Protein AF-A0A1Y1IW28-F1 (afdb_monomer_lite)

Secondary structure (DSSP, 8-state):
---------------PPPP-PPP-----PPPHHHHHHHHHHHHTTT---TT-SSPPPHHHHHHHHHHHHHHHHHHHHHHHHHHHHHHHHH-GGGHHHHHHHHHHHHTT-HHHHHHHHHHHHHHHHHHHHHT-HHHHHHHHHHHHHHHHTTSS-HHHHHHHHHHHHHHHHHHHHH-GGGHHHHHHHHHHHHTTGGGTHHHHHHH-HHHHHHHHHHHHHHHHHS-----GGGS---B-TTSPBPP-PPPHHHHHHHHHHHHHHHSS-----

Radius of gyration: 28.59 Å; chains: 1; bounding box: 96×70×50 Å

Organism: Klebsormidium nitens (NCBI:txid105231)

pLDDT: mean 85.19, std 19.27, range [29.8, 98.69]

Sequence (269 aa):
MAQRSYGPGYQGGRQGRPADTPGAGPGLAARPDRVAVLRQHIVRLADKAPGSQHLPEAEEQLELLSQALKRDLVAYEDQILQITLECTWELPHKLPYYAALLGLLNVADYNFVQRAVEAVHAALQAGLARGDPLTIRLGLRILATLAGTLVASPAGVLRLFQALVTDAVAALDAAPAWQARGDWYVYAVLGALPWGGKELQRGAPAALAELLDLAATYCQHRDHLALPALHAQHTLPDGTPAPDAPDYVEALQAAVAALAQDATWTVKS

InterPro domains:
  IPR003890 MIF4G-like, type 3 [PF02854] (61-228)
  IPR003890 MIF4G-like, type 3 [SM00543] (35-262)
  IPR016024 Armadillo-type fold [SSF48371] (39-262)
  IPR027159 Nuclear cap-binding protein subunit 1 [PTHR12412] (39-269)

Foldseek 3Di:
DDDDDDDDDDDDDDPDDDPPDPDPDPQLDDDPVVLVVLLVLLLCQQPDDPDDPDDDHSVRSLVVNLVVVLVCCVRCLPSNLVSLLCCLQVPVVCLLSSLLSLLSNCVSPVVSSVVSLVVLVVQCVVCVVVVPLSSVLSSLLNQLLNLQSVSHQLLVSLVVLQVLLVVLQVCCVVPVVCNVVSLSSLLSNLVSCLNRVLSSCVRPVPSVVSSLVSLVSSVVRHDQPPDVVPDPFDADPVRHTDPDDGDPSVVSSVVSVVLVVVSVSDDDD

Structure (mmCIF, N/CA/C/O backbone):
data_AF-A0A1Y1IW28-F1
#
_entry.id   AF-A0A1Y1IW28-F1
#
loop_
_atom_site.group_PDB
_atom_site.id
_atom_site.type_symbol
_atom_site.label_atom_id
_atom_site.label_alt_id
_atom_site.label_comp_id
_atom_site.label_asym_id
_atom_site.label_entity_id
_atom_site.label_seq_id
_atom_site.pdbx_PDB_ins_code
_atom_site.Cartn_x
_atom_site.Cartn_y
_atom_site.Cartn_z
_atom_site.occupancy
_atom_site.B_iso_or_equiv
_atom_site.auth_seq_id
_atom_site.auth_comp_id
_atom_site.auth_asym_id
_atom_site.auth_atom_id
_atom_site.pdbx_PDB_model_num
ATOM 1 N N . MET A 1 1 ? -74.435 -30.600 -22.503 1.00 37.28 1 MET A N 1
ATOM 2 C CA . MET A 1 1 ? -75.074 -31.728 -21.784 1.00 37.28 1 MET A CA 1
ATOM 3 C C . MET A 1 1 ? -74.237 -31.980 -20.536 1.00 37.28 1 MET A C 1
ATOM 5 O O . MET A 1 1 ? -73.078 -32.313 -20.694 1.00 37.28 1 MET A O 1
ATOM 9 N N . ALA A 1 2 ? -74.612 -31.439 -19.373 1.00 38.09 2 ALA A N 1
ATOM 10 C CA . ALA A 1 2 ? -75.443 -32.031 -18.298 1.00 38.09 2 ALA A CA 1
ATOM 11 C C . ALA A 1 2 ? -74.523 -32.166 -17.055 1.00 38.09 2 ALA A C 1
ATOM 13 O O . ALA A 1 2 ? -73.554 -32.904 -17.106 1.00 38.09 2 ALA A O 1
ATOM 14 N N . GLN A 1 3 ? -74.495 -31.199 -16.130 1.00 29.80 3 GLN A N 1
ATOM 15 C CA . GLN A 1 3 ? -75.328 -31.023 -14.922 1.00 29.80 3 GLN A CA 1
ATOM 16 C C . GLN A 1 3 ? -75.245 -32.134 -13.848 1.00 29.80 3 GLN A C 1
ATOM 18 O O . GLN A 1 3 ? -75.800 -33.204 -14.052 1.00 29.80 3 GLN A O 1
ATOM 23 N N . ARG A 1 4 ? -74.752 -31.703 -12.661 1.00 34.31 4 ARG A N 1
ATOM 24 C CA . ARG A 1 4 ? -75.173 -32.025 -11.262 1.00 34.31 4 ARG A CA 1
ATOM 25 C C . ARG A 1 4 ? -74.801 -33.442 -10.751 1.00 34.31 4 ARG A C 1
ATOM 27 O O . ARG A 1 4 ? -74.753 -34.367 -11.534 1.00 34.31 4 ARG A O 1
ATOM 34 N N . SER A 1 5 ? -74.501 -33.718 -9.472 1.00 34.62 5 SER A N 1
ATOM 35 C CA . SER A 1 5 ? -74.988 -33.170 -8.190 1.00 34.62 5 SER A CA 1
ATOM 36 C C . SER A 1 5 ? -74.224 -33.765 -6.969 1.00 34.62 5 SER A C 1
ATOM 38 O O . SER A 1 5 ? -73.825 -34.919 -7.051 1.00 34.62 5 SER A O 1
ATOM 40 N N . TYR A 1 6 ? -74.091 -32.983 -5.875 1.00 32.28 6 TYR A N 1
ATOM 41 C CA . TYR A 1 6 ? -74.091 -33.261 -4.401 1.00 32.28 6 TYR A CA 1
ATOM 42 C C . TYR A 1 6 ? -74.002 -34.718 -3.863 1.00 32.28 6 TYR A C 1
ATOM 44 O O . TYR A 1 6 ? -74.651 -35.599 -4.405 1.00 32.28 6 TYR A O 1
ATOM 52 N N . GLY A 1 7 ? -73.345 -35.065 -2.736 1.00 38.06 7 GLY A N 1
ATOM 53 C CA . GLY A 1 7 ? -73.166 -34.397 -1.425 1.00 38.06 7 GLY A CA 1
ATOM 54 C C . GLY A 1 7 ? -72.459 -35.331 -0.385 1.00 38.06 7 GLY A C 1
ATOM 55 O O . GLY A 1 7 ? -71.648 -36.144 -0.807 1.00 38.06 7 GLY A O 1
ATOM 56 N N . PRO A 1 8 ? -72.733 -35.261 0.942 1.00 50.12 8 PRO A N 1
ATOM 57 C CA . PRO A 1 8 ? -71.810 -34.777 1.993 1.00 50.12 8 PRO A CA 1
ATOM 58 C C . PRO A 1 8 ? -71.260 -35.844 2.979 1.00 50.12 8 PRO A C 1
ATOM 60 O O . PRO A 1 8 ? -71.791 -36.944 3.073 1.00 50.12 8 PRO A O 1
ATOM 63 N N . GLY A 1 9 ? -70.262 -35.483 3.805 1.00 33.25 9 GLY A N 1
ATOM 64 C CA . GLY A 1 9 ? -69.831 -36.303 4.951 1.00 33.25 9 GLY A CA 1
ATOM 65 C C . GLY A 1 9 ? -68.793 -35.631 5.862 1.00 33.25 9 GLY A C 1
ATOM 66 O O . GLY A 1 9 ? -67.700 -35.293 5.433 1.00 33.25 9 GLY A O 1
ATOM 67 N N . TYR A 1 10 ? -69.184 -35.417 7.115 1.00 30.50 10 TYR A N 1
ATOM 68 C CA . TYR A 1 10 ? -68.510 -34.703 8.205 1.00 30.50 10 TYR A CA 1
ATOM 69 C C . TYR A 1 10 ? -67.323 -35.448 8.866 1.00 30.50 10 TYR A C 1
ATOM 71 O O . TYR A 1 10 ? -67.237 -36.667 8.793 1.00 30.50 10 TYR A O 1
ATOM 79 N N . GLN A 1 11 ? -66.580 -34.670 9.679 1.00 36.31 11 GLN A N 1
ATOM 80 C CA . GLN A 1 11 ? -66.021 -34.961 11.024 1.00 36.31 11 GLN A CA 1
ATOM 81 C C . GLN A 1 11 ? -64.509 -35.210 11.204 1.00 36.31 11 GLN A C 1
ATOM 83 O O . GLN A 1 11 ? -63.933 -36.146 10.670 1.00 36.31 11 GLN A O 1
ATOM 88 N N . GLY A 1 12 ? -63.935 -34.449 12.152 1.00 32.06 12 GLY A N 1
ATOM 89 C CA . GLY A 1 12 ? -62.929 -34.965 13.088 1.00 32.06 12 GLY A CA 1
ATOM 90 C C . GLY A 1 12 ? -61.646 -34.146 13.179 1.00 32.06 12 GLY A C 1
ATOM 91 O O . GLY A 1 12 ? -60.767 -34.265 12.339 1.00 32.06 12 GLY A O 1
ATOM 92 N N . GLY A 1 13 ? -61.533 -33.317 14.219 1.00 35.62 13 GLY A N 1
ATOM 93 C CA . GLY A 1 13 ? -60.409 -32.411 14.440 1.00 35.62 13 GLY A CA 1
ATOM 94 C C . GLY A 1 13 ? -59.089 -33.061 14.866 1.00 35.62 13 GLY A C 1
ATOM 95 O O . GLY A 1 13 ? -59.053 -34.147 15.434 1.00 35.62 13 GLY A O 1
ATOM 96 N N . ARG A 1 14 ? -58.011 -32.295 14.689 1.00 34.88 14 ARG A N 1
ATOM 97 C CA . ARG A 1 14 ? -56.962 -32.055 15.693 1.00 34.88 14 ARG A CA 1
ATOM 98 C C . ARG A 1 14 ? -56.094 -30.896 15.199 1.00 34.88 14 ARG A C 1
ATOM 100 O O . ARG A 1 14 ? -55.244 -31.068 14.334 1.00 34.88 14 ARG A O 1
ATOM 107 N N . GLN A 1 15 ? -56.336 -29.704 15.743 1.00 40.47 15 GLN A N 1
ATOM 108 C CA . GLN A 1 15 ? -55.382 -28.600 15.665 1.00 40.47 15 GLN A CA 1
ATOM 109 C C . GLN A 1 15 ? -54.132 -29.011 16.449 1.00 40.47 15 GLN A C 1
ATOM 111 O O . GLN A 1 15 ? -54.125 -28.997 17.679 1.00 40.47 15 GLN A O 1
ATOM 116 N N . GLY A 1 16 ? -53.089 -29.427 15.734 1.00 36.97 16 GLY A N 1
ATOM 117 C CA . GLY A 1 16 ? -51.742 -29.478 16.281 1.00 36.97 16 GLY A CA 1
ATOM 118 C C . GLY A 1 16 ? -51.207 -28.054 16.387 1.00 36.97 16 GLY A C 1
ATOM 119 O O . GLY A 1 16 ? -51.096 -27.364 15.376 1.00 36.97 16 GLY A O 1
ATOM 120 N N . ARG A 1 17 ? -50.903 -27.608 17.611 1.00 40.75 17 ARG A N 1
ATOM 121 C CA . ARG A 1 17 ? -50.045 -26.440 17.857 1.00 40.75 17 ARG A CA 1
ATOM 122 C C . ARG A 1 17 ? -48.744 -26.613 17.062 1.00 40.75 17 ARG A C 1
ATOM 124 O O . ARG A 1 17 ? -48.154 -27.691 17.164 1.00 40.75 17 ARG A O 1
ATOM 131 N N . PRO A 1 18 ? -48.252 -25.593 16.342 1.00 40.94 18 PRO A N 1
ATOM 132 C CA . PRO A 1 18 ? -46.854 -25.581 15.945 1.00 40.94 18 PRO A CA 1
ATOM 133 C C . PRO A 1 18 ? -46.017 -25.638 17.223 1.00 40.94 18 PRO A C 1
ATOM 135 O O . PRO A 1 18 ? -46.281 -24.898 18.171 1.00 40.94 18 PRO A O 1
ATOM 138 N N . ALA A 1 19 ? -45.073 -26.573 17.269 1.00 43.16 19 ALA A N 1
ATOM 139 C CA . ALA A 1 19 ? -44.087 -26.631 18.329 1.00 43.16 19 ALA A CA 1
ATOM 140 C C . ALA A 1 19 ? -43.311 -25.309 18.336 1.00 43.16 19 ALA A C 1
ATOM 142 O O . ALA A 1 19 ? -42.782 -24.905 17.301 1.00 43.16 19 ALA A O 1
ATOM 143 N N . ASP A 1 20 ? -43.277 -24.652 19.495 1.00 38.31 20 ASP A N 1
ATOM 144 C CA . ASP A 1 20 ? -42.372 -23.544 19.774 1.00 38.31 20 ASP A CA 1
ATOM 145 C C . ASP A 1 20 ? -40.939 -24.027 19.537 1.00 38.31 20 ASP A C 1
ATOM 147 O O . ASP A 1 20 ? -40.361 -24.763 20.341 1.00 38.31 20 ASP A O 1
ATOM 151 N N . THR A 1 21 ? -40.367 -23.634 18.404 1.00 44.44 21 THR A N 1
ATOM 152 C CA . THR A 1 21 ? -38.925 -23.681 18.200 1.00 44.44 21 THR A CA 1
ATOM 153 C C . THR A 1 21 ? -38.307 -22.718 19.218 1.00 44.44 21 THR A C 1
ATOM 155 O O . THR A 1 21 ? -38.694 -21.546 19.235 1.00 44.44 21 THR A O 1
ATOM 158 N N . PRO A 1 22 ? -37.366 -23.153 20.075 1.00 38.97 22 PRO A N 1
ATOM 159 C CA . PRO A 1 22 ? -36.686 -22.248 20.991 1.00 38.97 22 PRO A CA 1
ATOM 160 C C . PRO A 1 22 ? -35.993 -21.157 20.179 1.00 38.97 22 PRO A C 1
ATOM 162 O O . PRO A 1 22 ? -35.279 -21.450 19.219 1.00 38.97 22 PRO A O 1
ATOM 165 N N . GLY A 1 23 ? -36.272 -19.905 20.539 1.00 36.44 23 GLY A N 1
ATOM 166 C CA . GLY A 1 23 ? -35.918 -18.727 19.766 1.00 36.44 23 GLY A CA 1
ATOM 167 C C . GLY A 1 23 ? -34.453 -18.683 19.342 1.00 36.44 23 GLY A C 1
ATOM 168 O O . GLY A 1 23 ? -33.550 -18.578 20.170 1.00 36.44 23 GLY A O 1
ATOM 169 N N . ALA A 1 24 ? -34.240 -18.622 18.030 1.00 40.62 24 ALA A N 1
ATOM 170 C CA . ALA A 1 24 ? -33.203 -17.749 17.516 1.00 40.62 24 ALA A CA 1
ATOM 171 C C . ALA A 1 24 ? -33.631 -16.329 17.906 1.00 40.62 24 ALA A C 1
ATOM 173 O O . ALA A 1 24 ? -34.638 -15.820 17.406 1.00 40.62 24 ALA A O 1
ATOM 174 N N . GLY A 1 25 ? -32.931 -15.731 18.874 1.00 37.81 25 GLY A N 1
ATOM 175 C CA . GLY A 1 25 ? -33.111 -14.319 19.196 1.00 37.81 25 GLY A CA 1
ATOM 176 C C . GLY A 1 25 ? -33.025 -13.488 17.912 1.00 37.81 25 GLY A C 1
ATOM 177 O O . GLY A 1 25 ? -32.358 -13.917 16.966 1.00 37.81 25 GLY A O 1
ATOM 178 N N . PRO A 1 26 ? -33.707 -12.333 17.835 1.00 42.03 26 PRO A N 1
ATOM 179 C CA . PRO A 1 26 ? -33.595 -11.479 16.666 1.00 42.03 26 PRO A CA 1
ATOM 180 C C . PRO A 1 26 ? -32.107 -11.198 16.471 1.00 42.03 26 PRO A C 1
ATOM 182 O O . PRO A 1 26 ? -31.475 -10.611 17.352 1.00 42.03 26 PRO A O 1
ATOM 185 N N . GLY A 1 27 ? -31.537 -11.672 15.358 1.00 49.62 27 GLY A N 1
ATOM 186 C CA . GLY A 1 27 ? -30.209 -11.235 14.947 1.00 49.62 27 GLY A CA 1
ATOM 187 C C . GLY A 1 27 ? -30.222 -9.718 15.043 1.00 49.62 27 GLY A C 1
ATOM 188 O O . GLY A 1 27 ? -31.196 -9.112 14.587 1.00 49.62 27 GLY A O 1
ATOM 189 N N . LEU A 1 28 ? -29.254 -9.131 15.754 1.00 55.66 28 LEU A N 1
ATOM 190 C CA . LEU A 1 28 ? -29.191 -7.687 15.963 1.00 55.66 28 LEU A CA 1
ATOM 191 C C . LEU A 1 28 ? -29.160 -7.019 14.587 1.00 55.66 28 LEU A C 1
ATOM 193 O O . LEU A 1 28 ? -28.105 -6.854 13.986 1.00 55.66 28 LEU A O 1
ATOM 197 N N . ALA A 1 29 ? -30.330 -6.674 14.058 1.00 62.72 29 ALA A N 1
ATOM 198 C CA . ALA A 1 29 ? -30.430 -5.947 12.815 1.00 62.72 29 ALA A CA 1
ATOM 199 C C . ALA A 1 29 ? -29.754 -4.600 13.065 1.00 62.72 29 ALA A C 1
ATOM 201 O O . ALA A 1 29 ? -30.129 -3.878 13.997 1.00 62.72 29 ALA A O 1
ATOM 202 N N . ALA A 1 30 ? -28.717 -4.312 12.278 1.00 65.88 30 ALA A N 1
ATOM 203 C CA . ALA A 1 30 ? -27.933 -3.097 12.407 1.00 65.88 30 ALA A CA 1
ATOM 204 C C . ALA A 1 30 ? -28.870 -1.884 12.408 1.00 65.88 30 ALA A C 1
ATOM 206 O O . ALA A 1 30 ? -29.686 -1.708 11.498 1.00 65.88 30 ALA A O 1
ATOM 207 N N . ARG A 1 31 ? -28.782 -1.053 13.451 1.00 82.12 31 ARG A N 1
ATOM 208 C CA . ARG A 1 31 ? -29.628 0.134 13.546 1.00 82.12 31 ARG A CA 1
ATOM 209 C C . ARG A 1 31 ? -29.086 1.222 12.602 1.00 82.12 31 ARG A C 1
ATOM 211 O O . ARG A 1 31 ? -27.902 1.555 12.708 1.00 82.12 31 ARG A O 1
ATOM 218 N N . PRO A 1 32 ? -29.897 1.775 11.676 1.00 79.06 32 PRO A N 1
ATOM 219 C CA . PRO A 1 32 ? -29.408 2.708 10.654 1.00 79.06 32 PRO A CA 1
ATOM 220 C C . PRO A 1 32 ? -28.760 3.978 11.224 1.00 79.06 32 PRO A C 1
ATOM 222 O O . PRO A 1 32 ? -27.780 4.480 10.677 1.00 79.06 32 PRO A O 1
ATOM 225 N N . ASP A 1 33 ? -29.278 4.471 12.348 1.00 89.88 33 ASP A N 1
ATOM 226 C CA . ASP A 1 33 ? -28.737 5.604 13.101 1.00 89.88 33 ASP A CA 1
ATOM 227 C C . ASP A 1 33 ? -27.320 5.319 13.613 1.00 89.88 33 ASP A C 1
ATOM 229 O O . ASP A 1 33 ? -26.426 6.155 13.466 1.00 89.88 33 ASP A O 1
ATOM 233 N N . ARG A 1 34 ? -27.071 4.115 14.143 1.00 92.31 34 ARG A N 1
ATOM 234 C CA . ARG A 1 34 ? -25.740 3.738 14.632 1.00 92.31 34 ARG A CA 1
ATOM 235 C C . ARG A 1 34 ? -24.733 3.614 13.496 1.00 92.31 34 ARG A C 1
ATOM 237 O O . ARG A 1 34 ? -23.613 4.093 13.646 1.00 92.31 34 ARG A O 1
ATOM 244 N N . VAL A 1 35 ? -25.128 3.042 12.359 1.00 93.31 35 VAL A N 1
ATOM 245 C CA . VAL A 1 35 ? -24.261 2.946 11.171 1.00 93.31 35 VAL A CA 1
ATOM 246 C C . VAL A 1 35 ? -23.882 4.337 10.653 1.00 93.31 35 VAL A C 1
ATOM 248 O O . VAL A 1 35 ? -22.723 4.565 10.303 1.00 93.31 35 VAL A O 1
ATOM 251 N N . ALA A 1 36 ? -24.817 5.292 10.659 1.00 94.69 36 ALA A N 1
ATOM 252 C CA . ALA A 1 36 ? -24.530 6.677 10.287 1.00 94.69 36 ALA A CA 1
ATOM 253 C C . ALA A 1 36 ? -23.513 7.335 11.238 1.00 94.69 36 ALA A C 1
ATOM 255 O O . ALA A 1 36 ? -22.573 7.983 10.774 1.00 94.69 36 ALA A O 1
ATOM 256 N N . VAL A 1 37 ? -23.649 7.115 12.551 1.00 94.88 37 VAL A N 1
ATOM 257 C CA . VAL A 1 37 ? -22.693 7.609 13.560 1.00 94.88 37 VAL A CA 1
ATOM 258 C C . VAL A 1 37 ? -21.311 6.971 13.383 1.00 94.88 37 VAL A C 1
ATOM 260 O O . VAL A 1 37 ? -20.307 7.682 13.385 1.00 94.88 37 VAL A O 1
ATOM 263 N N . LEU A 1 38 ? -21.244 5.652 13.172 1.00 95.56 38 LEU A N 1
ATOM 264 C CA . LEU A 1 38 ? -19.993 4.937 12.891 1.00 95.56 38 LEU A CA 1
ATOM 265 C C . LEU A 1 38 ? -19.291 5.516 11.662 1.00 95.56 38 LEU A C 1
ATOM 267 O O . LEU A 1 38 ? -18.110 5.858 11.726 1.00 95.56 38 LEU A O 1
ATOM 271 N N . ARG A 1 39 ? -20.036 5.700 10.566 1.00 96.44 39 ARG A N 1
ATOM 272 C CA . ARG A 1 39 ? -19.517 6.303 9.336 1.00 96.44 39 ARG A CA 1
ATOM 273 C C . ARG A 1 39 ? -18.988 7.707 9.585 1.00 96.44 39 ARG A C 1
ATOM 275 O O . ARG A 1 39 ? -17.875 8.012 9.170 1.00 96.44 39 ARG A O 1
ATOM 282 N N . GLN A 1 40 ? -19.746 8.541 10.291 1.00 95.06 40 GLN A N 1
ATOM 283 C CA . GLN A 1 40 ? -19.324 9.899 10.615 1.00 95.06 40 GLN A CA 1
ATOM 284 C C . GLN A 1 40 ? -18.014 9.913 11.414 1.00 95.06 40 GLN A C 1
ATOM 286 O O . GLN A 1 40 ? -17.134 10.713 11.109 1.00 95.06 40 GLN A O 1
ATOM 291 N N . HIS A 1 41 ? -17.869 9.047 12.417 1.00 94.19 41 HIS A N 1
ATOM 292 C CA . HIS A 1 41 ? -16.664 9.005 13.244 1.00 94.19 41 HIS A CA 1
ATOM 293 C C . HIS A 1 41 ? -15.445 8.471 12.486 1.00 94.19 41 HIS A C 1
ATOM 295 O O . HIS A 1 41 ? -14.374 9.065 12.588 1.00 94.19 41 HIS A O 1
ATOM 301 N N . ILE A 1 42 ? -15.602 7.403 11.696 1.00 96.31 42 ILE A N 1
ATOM 302 C CA . ILE A 1 42 ? -14.496 6.833 10.913 1.00 96.31 42 ILE A CA 1
ATOM 303 C C . ILE A 1 42 ? -14.044 7.825 9.836 1.00 96.31 42 ILE A C 1
ATOM 305 O O . ILE A 1 42 ? -12.860 8.133 9.757 1.00 96.31 42 ILE A O 1
ATOM 309 N N . VAL A 1 43 ? -14.967 8.395 9.054 1.00 96.00 43 VAL A N 1
ATOM 310 C CA . VAL A 1 43 ? -14.630 9.337 7.968 1.00 96.00 43 VAL A CA 1
ATOM 311 C C . VAL A 1 43 ? -13.943 10.600 8.495 1.00 96.00 43 VAL A C 1
ATOM 313 O O . VAL A 1 43 ? -13.045 11.123 7.837 1.00 96.00 43 VAL A O 1
ATOM 316 N N . ARG A 1 44 ? -14.332 11.087 9.681 1.00 92.31 44 ARG A N 1
ATOM 317 C CA . ARG A 1 44 ? -13.790 12.320 10.280 1.00 92.31 44 ARG A CA 1
ATOM 318 C C . ARG A 1 44 ? -12.522 12.122 11.113 1.00 92.31 44 ARG A C 1
ATOM 320 O O . ARG A 1 44 ? -12.015 13.089 11.675 1.00 92.31 44 ARG A O 1
ATOM 327 N N . LEU A 1 45 ? -11.993 10.902 11.196 1.00 92.12 45 LEU A N 1
ATOM 328 C CA . LEU A 1 45 ? -10.752 10.607 11.916 1.00 92.12 45 LEU A CA 1
ATOM 329 C C . LEU A 1 45 ? -9.613 11.521 11.439 1.00 92.12 45 LEU A C 1
ATOM 331 O O . LEU A 1 45 ? -9.377 11.584 10.243 1.00 92.12 45 LEU A O 1
ATOM 335 N N . ALA A 1 46 ? -8.899 12.203 12.332 1.00 88.50 46 ALA A N 1
ATOM 336 C CA . ALA A 1 46 ? -7.835 13.166 12.015 1.00 88.50 46 ALA A CA 1
ATOM 337 C C . ALA A 1 46 ? -8.275 14.466 11.305 1.00 88.50 46 ALA A C 1
ATOM 339 O O . ALA A 1 46 ? -7.426 15.241 10.857 1.00 88.50 46 ALA A O 1
ATOM 340 N N . ASP A 1 47 ? -9.578 14.763 11.232 1.00 88.38 47 ASP A N 1
ATOM 341 C CA . ASP A 1 47 ? -10.033 16.088 10.808 1.00 88.38 47 ASP A CA 1
ATOM 342 C C . ASP A 1 47 ? -9.755 17.122 11.909 1.00 88.38 47 ASP A C 1
ATOM 344 O O . ASP A 1 47 ? -10.089 16.932 13.084 1.00 88.38 47 ASP A O 1
ATOM 348 N N . LYS A 1 48 ? -9.208 18.277 11.518 1.00 72.56 48 LYS A N 1
ATOM 349 C CA . LYS A 1 48 ? -9.122 19.447 12.399 1.00 72.56 48 LYS A CA 1
ATOM 350 C C . LYS A 1 48 ? -10.516 20.062 12.516 1.00 72.56 48 LYS A C 1
ATOM 352 O O . LYS A 1 48 ? -11.049 20.550 11.521 1.00 72.56 48 LYS A O 1
ATOM 357 N N . ALA A 1 49 ? -11.123 20.065 13.703 1.00 60.53 49 ALA A N 1
ATOM 358 C CA . ALA A 1 49 ? -12.375 20.797 13.877 1.00 60.53 49 ALA A CA 1
ATOM 359 C C . ALA A 1 49 ? -12.097 22.318 13.911 1.00 60.53 49 ALA A C 1
ATOM 361 O O . ALA A 1 49 ? -11.146 22.759 14.562 1.00 60.53 49 ALA A O 1
ATOM 362 N N . PRO A 1 50 ? -12.887 23.148 13.212 1.00 53.66 50 PRO A N 1
ATOM 363 C CA . PRO A 1 50 ? -12.704 24.593 13.255 1.00 53.66 50 PRO A CA 1
ATOM 364 C C . PRO A 1 50 ? -13.133 25.159 14.620 1.00 53.66 50 PRO A C 1
ATOM 366 O O . PRO A 1 50 ? -14.255 24.930 15.062 1.00 53.66 50 PRO A O 1
ATOM 369 N N . GLY A 1 51 ? -12.256 25.943 15.259 1.00 58.34 51 GLY A N 1
ATOM 370 C CA . GLY A 1 51 ? -12.630 26.861 16.348 1.00 58.34 51 GLY A CA 1
ATOM 371 C C . GLY A 1 51 ? -12.408 26.405 17.797 1.00 58.34 51 GLY A C 1
ATOM 372 O O . GLY A 1 51 ? -12.798 27.131 18.705 1.00 58.34 51 GLY A O 1
ATOM 373 N N . SER A 1 52 ? -11.774 25.263 18.057 1.00 51.25 52 SER A N 1
ATOM 374 C CA . SER A 1 52 ? -11.556 24.756 19.425 1.00 51.25 52 SER A CA 1
ATOM 375 C C . SER A 1 52 ? -10.084 24.799 19.842 1.00 51.25 52 SER A C 1
ATOM 377 O O . SER A 1 52 ? -9.227 24.232 19.173 1.00 51.25 52 SER A O 1
ATOM 379 N N . GLN A 1 53 ? -9.810 25.457 20.975 1.00 56.34 53 GLN A N 1
ATOM 380 C CA . GLN A 1 53 ? -8.472 25.621 21.570 1.00 56.34 53 GLN A CA 1
ATOM 381 C C . GLN A 1 53 ? -7.915 24.334 22.215 1.00 56.34 53 GLN A C 1
ATOM 383 O O . GLN A 1 53 ? -6.726 24.270 22.504 1.00 56.34 53 GLN A O 1
ATOM 388 N N . HIS A 1 54 ? -8.750 23.304 22.397 1.00 54.84 54 HIS A N 1
ATOM 389 C CA . HIS A 1 54 ? -8.382 22.003 22.966 1.00 54.84 54 HIS A CA 1
ATOM 390 C C . HIS A 1 54 ? -9.078 20.874 22.201 1.00 54.84 54 HIS A C 1
ATOM 392 O O . HIS A 1 54 ? -10.094 20.345 22.649 1.00 54.84 54 HIS A O 1
ATOM 398 N N . LEU A 1 55 ? -8.584 20.549 21.007 1.00 56.97 55 LEU A N 1
ATOM 399 C CA . LEU A 1 55 ? -9.016 19.334 20.317 1.00 56.97 55 LEU A CA 1
ATOM 400 C C . LEU A 1 55 ? -8.098 18.173 20.669 1.00 56.97 55 LEU A C 1
ATOM 402 O O . LEU A 1 55 ? -6.889 18.398 20.745 1.00 56.97 55 LEU A O 1
ATOM 406 N N . PRO A 1 56 ? -8.657 16.955 20.779 1.00 60.84 56 PRO A N 1
ATOM 407 C CA . PRO A 1 56 ? -7.867 15.742 20.778 1.00 60.84 56 PRO A CA 1
ATOM 408 C C . PRO A 1 56 ? -6.937 15.737 19.570 1.00 60.84 56 PRO A C 1
ATOM 410 O O . PRO A 1 56 ? -7.387 15.942 18.433 1.00 60.84 56 PRO A O 1
ATOM 413 N N . GLU A 1 57 ? -5.650 15.514 19.814 1.00 81.25 57 GLU A N 1
ATOM 414 C CA . GLU A 1 57 ? -4.690 15.251 18.748 1.00 81.25 57 GLU A CA 1
ATOM 415 C C . GLU A 1 57 ? -5.114 13.992 17.977 1.00 81.25 57 GLU A C 1
ATOM 417 O O . GLU A 1 57 ? -5.907 13.179 18.459 1.00 81.25 57 GLU A O 1
ATOM 422 N N . ALA A 1 58 ? -4.610 13.816 16.754 1.00 85.50 58 ALA A N 1
ATOM 423 C CA . ALA A 1 58 ? -5.011 12.681 15.920 1.00 85.50 58 ALA A CA 1
ATOM 424 C C . ALA A 1 58 ? -4.775 11.323 16.615 1.00 85.50 58 ALA A C 1
ATOM 426 O O . ALA A 1 58 ? -5.526 10.380 16.378 1.00 85.50 58 ALA A O 1
ATOM 427 N N . GLU A 1 59 ? -3.779 11.245 17.500 1.00 87.81 59 GLU A N 1
ATOM 428 C CA . GLU A 1 59 ? -3.484 10.072 18.327 1.00 87.81 59 GLU A CA 1
ATOM 429 C C . GLU A 1 59 ? -4.602 9.774 19.337 1.00 87.81 59 GLU A C 1
ATOM 431 O O . GLU A 1 59 ? -5.091 8.647 19.396 1.00 87.81 59 GLU A O 1
ATOM 436 N N . GLU A 1 60 ? -5.085 10.786 20.064 1.00 89.94 60 GLU A N 1
ATOM 437 C CA . GLU A 1 60 ? -6.194 10.632 21.014 1.00 89.94 60 GLU A CA 1
ATOM 438 C C . GLU A 1 60 ? -7.500 10.282 20.283 1.00 89.94 60 GLU A C 1
ATOM 440 O O . GLU A 1 60 ? -8.241 9.392 20.707 1.00 89.94 60 GLU A O 1
ATOM 445 N N . GLN A 1 61 ? -7.767 10.915 19.132 1.00 91.62 61 GLN A N 1
ATOM 446 C CA . GLN A 1 61 ? -8.915 10.554 18.290 1.00 91.62 61 GLN A CA 1
ATOM 447 C C . GLN A 1 61 ? -8.858 9.085 17.858 1.00 91.62 61 GLN A C 1
ATOM 449 O O . GLN A 1 61 ? -9.875 8.387 17.898 1.00 91.62 61 GLN A O 1
ATOM 454 N N . LEU A 1 62 ? -7.676 8.617 17.448 1.00 94.25 62 LEU A N 1
ATOM 455 C CA . LEU A 1 62 ? -7.447 7.245 17.015 1.00 94.25 62 LEU A CA 1
ATOM 456 C C . LEU A 1 62 ? -7.659 6.256 18.166 1.00 94.25 62 LEU A C 1
ATOM 458 O O . LEU A 1 62 ? -8.336 5.239 17.987 1.00 94.25 62 LEU A O 1
ATOM 462 N N . GLU A 1 63 ? -7.132 6.562 19.351 1.00 93.19 63 GLU A N 1
ATOM 463 C CA . GLU A 1 63 ? -7.294 5.726 20.535 1.00 93.19 63 GLU A CA 1
ATOM 464 C C . GLU A 1 63 ? -8.771 5.610 20.932 1.00 93.19 63 GLU A C 1
ATOM 466 O O . GLU A 1 63 ? -9.300 4.493 21.002 1.00 93.19 63 GLU A O 1
ATOM 471 N N . LEU A 1 64 ? -9.460 6.743 21.103 1.00 93.81 64 LEU A N 1
ATOM 472 C CA . LEU A 1 64 ? -10.876 6.789 21.475 1.00 93.81 64 LEU A CA 1
ATOM 473 C C . LEU A 1 64 ? -11.754 6.054 20.457 1.00 93.81 64 LEU A C 1
ATOM 475 O O . LEU A 1 64 ? -12.616 5.255 20.840 1.00 93.81 64 LEU A O 1
ATOM 479 N N . LEU A 1 65 ? -11.516 6.278 19.160 1.00 95.69 65 LEU A N 1
ATOM 480 C CA . LEU A 1 65 ? -12.247 5.592 18.100 1.00 95.69 65 LEU A CA 1
ATOM 481 C C . LEU A 1 65 ? -11.985 4.086 18.140 1.00 95.69 65 LEU A C 1
ATOM 483 O O . LEU A 1 65 ? -12.937 3.310 18.099 1.00 95.69 65 LEU A O 1
ATOM 487 N N . SER A 1 66 ? -10.729 3.654 18.281 1.00 96.56 66 SER A N 1
ATOM 488 C CA . SER A 1 66 ? -10.396 2.226 18.338 1.00 96.56 66 SER A CA 1
ATOM 489 C C . SER A 1 66 ? -11.100 1.524 19.504 1.00 96.56 66 SER A C 1
ATOM 491 O O . SER A 1 66 ? -11.653 0.439 19.330 1.00 96.56 66 SER A O 1
ATOM 493 N N . GLN A 1 67 ? -11.158 2.155 20.681 1.00 95.56 67 GLN A N 1
ATOM 494 C CA . GLN A 1 67 ? -11.841 1.607 21.852 1.00 95.56 67 GLN A CA 1
ATOM 495 C C . GLN A 1 67 ? -13.359 1.538 21.665 1.00 95.56 67 GLN A C 1
ATOM 497 O O . GLN A 1 67 ? -13.993 0.618 22.187 1.00 95.56 67 GLN A O 1
ATOM 502 N N . ALA A 1 68 ? -13.951 2.505 20.960 1.00 94.81 68 ALA A N 1
ATOM 503 C CA . ALA A 1 68 ? -15.373 2.498 20.637 1.00 94.81 68 ALA A CA 1
ATOM 504 C C . ALA A 1 68 ? -15.705 1.397 19.620 1.00 94.81 68 ALA A C 1
ATOM 506 O O . ALA A 1 68 ? -16.610 0.600 19.862 1.00 94.81 68 ALA A O 1
ATOM 507 N N . LEU A 1 69 ? -14.931 1.294 18.534 1.00 96.44 69 LEU A N 1
ATOM 508 C CA . LEU A 1 69 ? -15.144 0.288 17.493 1.00 96.44 69 LEU A CA 1
ATOM 509 C C . LEU A 1 69 ? -14.994 -1.134 18.033 1.00 96.44 69 LEU A C 1
ATOM 511 O O . LEU A 1 69 ? -15.835 -1.968 17.725 1.00 96.44 69 LEU A O 1
ATOM 515 N N . LYS A 1 70 ? -14.017 -1.401 18.912 1.00 95.50 70 LYS A N 1
ATOM 516 C CA . LYS A 1 70 ? -13.849 -2.718 19.565 1.00 95.50 70 LYS A CA 1
ATOM 517 C C . LYS A 1 70 ? -15.118 -3.215 20.262 1.00 95.50 70 LYS A C 1
ATOM 519 O O . LYS A 1 70 ? -15.387 -4.410 20.255 1.00 95.50 70 LYS A O 1
ATOM 524 N N . ARG A 1 71 ? -15.903 -2.311 20.858 1.00 93.50 71 ARG A N 1
ATOM 525 C CA . ARG A 1 71 ? -17.173 -2.654 21.524 1.00 93.50 71 ARG A CA 1
ATOM 526 C C . ARG A 1 71 ? -18.287 -2.920 20.513 1.00 93.50 71 ARG A C 1
ATOM 528 O O . ARG A 1 71 ? -19.143 -3.763 20.758 1.00 93.50 71 ARG A O 1
ATOM 535 N N . ASP A 1 72 ? -18.255 -2.208 19.391 1.00 94.06 72 ASP A N 1
ATOM 536 C CA . ASP A 1 72 ? -19.273 -2.281 18.346 1.00 94.06 72 ASP A CA 1
ATOM 537 C C . ASP A 1 72 ? -19.033 -3.416 17.339 1.00 94.06 72 ASP A C 1
ATOM 539 O O . ASP A 1 72 ? -19.981 -3.796 16.653 1.00 94.06 72 ASP A O 1
ATOM 543 N N . LEU A 1 73 ? -17.824 -3.996 17.276 1.00 92.81 73 LEU A N 1
ATOM 544 C CA . LEU A 1 73 ? -17.495 -5.110 16.374 1.00 92.81 73 LEU A CA 1
ATOM 545 C C . LEU A 1 73 ? -18.510 -6.255 16.483 1.00 92.81 73 LEU A C 1
ATOM 547 O O . LEU A 1 73 ? -18.979 -6.735 15.463 1.00 92.81 73 LEU A O 1
ATOM 551 N N . VAL A 1 74 ? -18.949 -6.610 17.695 1.00 89.38 74 VAL A N 1
ATOM 552 C CA . VAL A 1 74 ? -19.908 -7.712 17.922 1.00 89.38 74 VAL A CA 1
ATOM 553 C C . VAL A 1 74 ? -2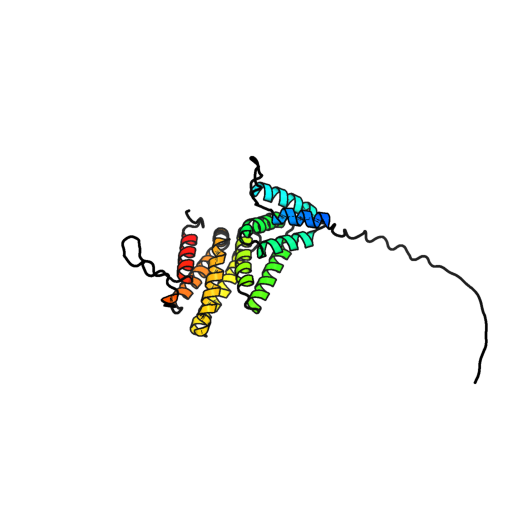1.220 -7.540 17.142 1.00 89.38 74 VAL A C 1
ATOM 555 O O . VAL A 1 74 ? -21.846 -8.527 16.766 1.00 89.38 74 VAL A O 1
ATOM 558 N N . ALA A 1 75 ? -21.660 -6.299 16.915 1.00 92.81 75 ALA A N 1
ATOM 559 C CA . ALA A 1 75 ? -22.949 -6.003 16.289 1.00 92.81 75 ALA A CA 1
ATOM 560 C C . ALA A 1 75 ? -22.836 -5.354 14.900 1.00 92.81 75 ALA A C 1
ATOM 562 O O . ALA A 1 75 ? -23.813 -5.364 14.153 1.00 92.81 75 ALA A O 1
ATOM 563 N N . TYR A 1 76 ? -21.684 -4.769 14.567 1.00 95.38 76 TYR A N 1
ATOM 564 C CA . TYR A 1 76 ? -21.493 -3.948 13.368 1.00 95.38 76 TYR A CA 1
ATOM 565 C C . TYR A 1 76 ? -20.214 -4.300 12.596 1.00 95.38 76 TYR A C 1
ATOM 567 O O . TYR A 1 76 ? -19.707 -3.459 11.853 1.00 95.38 76 TYR A O 1
ATOM 575 N N . GLU A 1 77 ? -19.676 -5.512 12.775 1.00 95.12 77 GLU A N 1
ATOM 576 C CA . GLU A 1 77 ? -18.421 -5.967 12.162 1.00 95.12 77 GLU A CA 1
ATOM 577 C C . GLU A 1 77 ? -18.346 -5.632 10.665 1.00 95.12 77 GLU A C 1
ATOM 579 O O . GLU A 1 77 ? -17.433 -4.934 10.224 1.00 95.12 77 GLU A O 1
ATOM 584 N N . ASP A 1 78 ? -19.350 -6.054 9.892 1.00 95.94 78 ASP A N 1
ATOM 585 C CA . ASP A 1 78 ? -19.367 -5.882 8.438 1.00 95.94 78 ASP A CA 1
ATOM 586 C C . ASP A 1 78 ? -19.437 -4.411 8.022 1.00 95.94 78 ASP A C 1
ATOM 588 O O . ASP A 1 78 ? -18.759 -3.997 7.082 1.00 95.94 78 ASP A O 1
ATOM 592 N N . GLN A 1 79 ? -20.223 -3.592 8.728 1.00 97.19 79 GLN A N 1
ATOM 593 C CA . GLN A 1 79 ? -20.335 -2.167 8.417 1.00 97.19 79 GLN A CA 1
ATOM 594 C C . GLN A 1 79 ? -19.044 -1.429 8.768 1.00 97.19 79 GLN A C 1
ATOM 596 O O . GLN A 1 79 ? -18.606 -0.579 7.996 1.00 97.19 79 GLN A O 1
ATOM 601 N N . ILE A 1 80 ? -18.417 -1.755 9.902 1.00 97.31 80 ILE A N 1
ATOM 602 C CA . ILE A 1 80 ? -17.131 -1.171 10.299 1.00 97.31 80 ILE A CA 1
ATOM 603 C C . ILE A 1 80 ? -16.055 -1.554 9.282 1.00 97.31 80 ILE A C 1
ATOM 605 O O . ILE A 1 80 ? -15.313 -0.675 8.837 1.00 97.31 80 ILE A O 1
ATOM 609 N N . LEU A 1 81 ? -15.997 -2.827 8.874 1.00 97.56 81 LEU A N 1
ATOM 610 C CA . LEU A 1 81 ? -15.072 -3.307 7.848 1.00 97.56 81 LEU A CA 1
ATOM 611 C C . LEU A 1 81 ? -15.273 -2.550 6.533 1.00 97.56 81 LEU A C 1
ATOM 613 O O . LEU A 1 81 ? -14.323 -1.979 5.999 1.00 97.56 81 LEU A O 1
ATOM 617 N N . GLN A 1 82 ? -16.514 -2.500 6.043 1.00 97.50 82 GLN A N 1
ATOM 618 C CA . GLN A 1 82 ? -16.858 -1.841 4.788 1.00 97.50 82 GLN A CA 1
ATOM 619 C C . GLN A 1 82 ? -16.495 -0.354 4.814 1.00 97.50 82 GLN A C 1
ATOM 621 O O . GLN A 1 82 ? -15.799 0.113 3.919 1.00 97.50 82 GLN A O 1
ATOM 626 N N . ILE A 1 83 ? -16.920 0.387 5.842 1.00 98.00 83 ILE A N 1
ATOM 627 C CA . ILE A 1 83 ? -16.643 1.826 5.959 1.00 98.00 83 ILE A CA 1
ATOM 628 C C . ILE A 1 83 ? -15.134 2.077 6.031 1.00 98.00 83 ILE A C 1
ATOM 630 O O . ILE A 1 83 ? -14.627 2.984 5.374 1.00 98.00 83 ILE A O 1
ATOM 634 N N . THR A 1 84 ? -14.409 1.284 6.825 1.00 97.75 84 THR A N 1
ATOM 635 C CA . THR A 1 84 ? -12.959 1.451 6.987 1.00 97.75 84 THR A CA 1
ATOM 636 C C . THR A 1 84 ? -12.231 1.194 5.670 1.00 97.75 84 THR A C 1
ATOM 638 O O . THR A 1 84 ? -11.350 1.971 5.313 1.00 97.75 84 THR A O 1
ATOM 641 N N . LEU A 1 85 ? -12.622 0.159 4.918 1.00 97.50 85 LEU A N 1
ATOM 642 C CA . LEU A 1 85 ? -12.063 -0.123 3.595 1.00 97.50 85 LEU A CA 1
ATOM 643 C C . LEU A 1 85 ? -12.435 0.956 2.571 1.00 97.50 85 LEU A C 1
ATOM 645 O O . LEU A 1 85 ? -11.558 1.435 1.869 1.00 97.50 85 LEU A O 1
ATOM 649 N N . GLU A 1 86 ? -13.690 1.403 2.501 1.00 97.75 86 GLU A N 1
ATOM 650 C CA . GLU A 1 86 ? -14.086 2.527 1.632 1.00 97.75 86 GLU A CA 1
ATOM 651 C C . GLU A 1 86 ? -13.197 3.755 1.892 1.00 97.75 86 GLU A C 1
ATOM 653 O O . GLU A 1 86 ? -12.679 4.370 0.964 1.00 97.75 86 GLU A O 1
ATOM 658 N N . CYS A 1 87 ? -12.928 4.059 3.161 1.00 97.88 87 CYS A N 1
ATOM 659 C CA . CYS A 1 87 ? -12.036 5.143 3.546 1.00 97.88 87 CYS A CA 1
ATOM 660 C C . CYS A 1 87 ? -10.581 4.960 3.072 1.00 97.88 87 CYS A C 1
ATOM 662 O O . CYS A 1 87 ? -9.947 5.957 2.719 1.00 97.88 87 CYS A O 1
ATOM 664 N N . THR A 1 88 ? -10.026 3.740 3.042 1.00 96.56 88 THR A N 1
ATOM 665 C CA . THR A 1 88 ? -8.646 3.532 2.552 1.00 96.56 88 THR A CA 1
ATOM 666 C C . THR A 1 88 ? -8.519 3.794 1.053 1.00 96.56 88 THR A C 1
ATOM 668 O O . THR A 1 88 ? -7.487 4.312 0.620 1.00 96.56 88 THR A O 1
ATOM 671 N N . TRP A 1 89 ? -9.561 3.486 0.276 1.00 96.69 89 TRP A N 1
ATOM 672 C CA . TRP A 1 89 ? -9.592 3.701 -1.173 1.00 96.69 89 TRP A CA 1
ATOM 673 C C . TRP A 1 89 ? -9.937 5.145 -1.549 1.00 96.69 89 TRP A C 1
ATOM 675 O O . TRP A 1 89 ? -9.250 5.746 -2.374 1.00 96.69 89 TRP A O 1
ATOM 685 N N . GLU A 1 90 ? -10.957 5.725 -0.916 1.00 96.50 90 GLU A N 1
ATOM 686 C CA . GLU A 1 90 ? -11.516 7.027 -1.307 1.00 96.50 90 GLU A CA 1
ATOM 687 C C . GLU A 1 90 ? -10.792 8.220 -0.661 1.00 96.50 90 GLU A C 1
ATOM 689 O O . GLU A 1 90 ? -10.835 9.340 -1.172 1.00 96.50 90 GLU A O 1
ATOM 694 N N . LEU A 1 91 ? -10.087 8.009 0.459 1.00 96.06 91 LEU A N 1
ATOM 695 C CA . LEU A 1 91 ? -9.386 9.065 1.201 1.00 96.06 91 LEU A CA 1
ATOM 696 C C . LEU A 1 91 ? -7.888 8.743 1.371 1.00 96.06 91 LEU A C 1
ATOM 698 O O . LEU A 1 91 ? -7.384 8.687 2.497 1.00 96.06 91 LEU A O 1
ATOM 702 N N . PRO A 1 92 ? -7.118 8.594 0.273 1.00 91.81 92 PRO A N 1
ATOM 703 C CA . PRO A 1 92 ? -5.734 8.112 0.320 1.00 91.81 92 PRO A CA 1
ATOM 704 C C . PRO A 1 92 ? -4.766 9.048 1.059 1.00 91.81 92 PRO A C 1
ATOM 706 O O . PRO A 1 92 ? -3.719 8.609 1.522 1.00 91.81 92 PRO A O 1
ATOM 709 N N . HIS A 1 93 ? -5.106 10.330 1.209 1.00 91.38 93 HIS A N 1
ATOM 710 C CA . HIS A 1 93 ? -4.334 11.289 2.006 1.00 91.38 93 HIS A CA 1
ATOM 711 C C . HIS A 1 93 ? -4.463 11.051 3.524 1.00 91.38 93 HIS A C 1
ATOM 713 O O . HIS A 1 93 ? -3.619 11.512 4.286 1.00 91.38 93 HIS A O 1
ATOM 719 N N . LYS A 1 94 ? -5.489 10.306 3.963 1.00 94.81 94 LYS A N 1
ATOM 720 C CA . LYS A 1 94 ? -5.726 9.897 5.361 1.00 94.81 94 LYS A CA 1
ATOM 721 C C . LYS A 1 94 ? -5.377 8.430 5.619 1.00 94.81 94 LYS A C 1
ATOM 723 O O . LYS A 1 94 ? -5.553 7.947 6.736 1.00 94.81 94 LYS A O 1
ATOM 728 N N . LEU A 1 95 ? -4.854 7.729 4.612 1.00 96.25 95 LEU A N 1
ATOM 729 C CA . LEU A 1 95 ? -4.506 6.309 4.674 1.00 96.25 95 LEU A CA 1
ATOM 730 C C . LEU A 1 95 ? -3.694 5.902 5.923 1.00 96.25 95 LEU A C 1
ATOM 732 O O . LEU A 1 95 ? -4.048 4.881 6.514 1.00 96.25 95 LEU A O 1
ATOM 736 N N . PRO A 1 96 ? -2.683 6.665 6.397 1.00 95.06 96 PRO A N 1
ATOM 737 C CA . PRO A 1 96 ? -1.925 6.289 7.591 1.00 95.06 96 PRO A CA 1
ATOM 738 C C . PRO A 1 96 ? -2.801 6.141 8.839 1.00 95.06 96 PRO A C 1
ATOM 740 O O . PRO A 1 96 ? -2.591 5.223 9.626 1.00 95.06 96 PRO A O 1
ATOM 743 N N . TYR A 1 97 ? -3.832 6.979 8.992 1.00 96.31 97 TYR A N 1
ATOM 744 C CA . TYR A 1 97 ? -4.754 6.906 10.127 1.00 96.31 97 TYR A CA 1
ATOM 745 C C . TYR A 1 97 ? -5.636 5.659 10.069 1.00 96.31 97 TYR A C 1
ATOM 747 O O . TYR A 1 97 ? -5.821 4.988 11.081 1.00 96.31 97 TYR A O 1
ATOM 755 N N . TYR A 1 98 ? -6.139 5.300 8.886 1.00 97.88 98 TYR A N 1
ATOM 756 C CA . TYR A 1 98 ? -6.942 4.085 8.718 1.00 97.88 98 TYR A CA 1
ATOM 757 C C . TYR A 1 98 ? -6.105 2.815 8.876 1.00 97.88 98 TYR A C 1
ATOM 759 O O . TYR A 1 98 ? -6.554 1.859 9.505 1.00 97.88 98 TYR A O 1
ATOM 767 N N . ALA A 1 99 ? -4.868 2.810 8.378 1.00 97.50 99 ALA A N 1
ATOM 768 C CA . ALA A 1 99 ? -3.940 1.706 8.595 1.00 97.50 99 ALA A CA 1
ATOM 769 C C . ALA A 1 99 ? -3.580 1.548 10.081 1.00 97.50 99 ALA A C 1
ATOM 771 O O . ALA A 1 99 ? -3.492 0.421 10.572 1.00 97.50 99 ALA A O 1
ATOM 772 N N . ALA A 1 100 ? -3.399 2.656 10.808 1.00 96.94 100 ALA A N 1
ATOM 773 C CA . ALA A 1 100 ? -3.125 2.631 12.243 1.00 96.94 100 ALA A CA 1
ATOM 774 C C . ALA A 1 100 ? -4.350 2.156 13.036 1.00 96.94 100 ALA A C 1
ATOM 776 O O . ALA A 1 100 ? -4.214 1.347 13.952 1.00 96.94 100 ALA A O 1
ATOM 777 N N . LEU A 1 101 ? -5.555 2.576 12.633 1.00 97.75 101 LEU A N 1
ATOM 778 C CA . LEU A 1 101 ? -6.809 2.091 13.205 1.00 97.75 101 LEU A CA 1
ATOM 779 C C . LEU A 1 101 ? -6.939 0.575 13.026 1.00 97.75 101 LEU A C 1
ATOM 781 O O . LEU A 1 101 ? -7.212 -0.128 13.996 1.00 97.75 101 LEU A O 1
ATOM 785 N N . LEU A 1 102 ? -6.681 0.064 11.818 1.00 97.88 102 LEU A N 1
ATOM 786 C CA . LEU A 1 102 ? -6.647 -1.376 11.552 1.00 97.88 102 LEU A CA 1
ATOM 787 C C . LEU A 1 102 ? -5.581 -2.080 12.402 1.00 97.88 102 LEU A C 1
ATOM 789 O O . LEU A 1 102 ? -5.871 -3.131 12.958 1.00 97.88 102 LEU A O 1
ATOM 793 N N . GLY A 1 103 ? -4.400 -1.488 12.597 1.00 97.25 103 GLY A N 1
ATOM 794 C CA . GLY A 1 103 ? -3.380 -2.017 13.512 1.00 97.25 103 GLY A CA 1
ATOM 795 C C . GLY A 1 103 ? -3.872 -2.137 14.960 1.00 97.25 103 GLY A C 1
ATOM 796 O O . GLY A 1 103 ? -3.704 -3.180 15.591 1.00 97.25 103 GLY A O 1
ATOM 797 N N . LEU A 1 104 ? -4.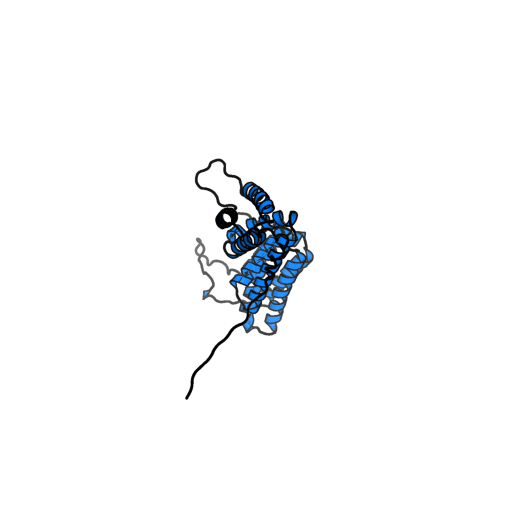555 -1.114 15.482 1.00 96.94 104 LEU A N 1
ATOM 798 C CA . LEU A 1 104 ? -5.132 -1.134 16.835 1.00 96.94 104 LEU A CA 1
ATOM 799 C C . LEU A 1 104 ? -6.287 -2.131 16.984 1.00 96.94 104 LEU A C 1
ATOM 801 O O . LEU A 1 104 ? -6.484 -2.681 18.075 1.00 96.94 104 LEU A O 1
ATOM 805 N N . LEU A 1 105 ? -7.067 -2.336 15.920 1.00 96.81 105 LEU A N 1
ATOM 806 C CA . LEU A 1 105 ? -8.135 -3.334 15.871 1.00 96.81 105 LEU A CA 1
ATOM 807 C C . LEU A 1 105 ? -7.572 -4.753 15.750 1.00 96.81 105 LEU A C 1
ATOM 809 O O . LEU A 1 105 ? -8.110 -5.646 16.391 1.00 96.81 105 LEU A O 1
ATOM 813 N N . ASN A 1 106 ? -6.447 -4.942 15.055 1.00 96.12 106 ASN A N 1
ATOM 814 C CA . ASN A 1 106 ? -5.779 -6.239 14.894 1.00 96.12 106 ASN A CA 1
ATOM 815 C C . ASN A 1 106 ? -5.364 -6.844 16.243 1.00 96.12 106 ASN A C 1
ATOM 817 O O . ASN A 1 106 ? -5.428 -8.052 16.440 1.00 96.12 106 ASN A O 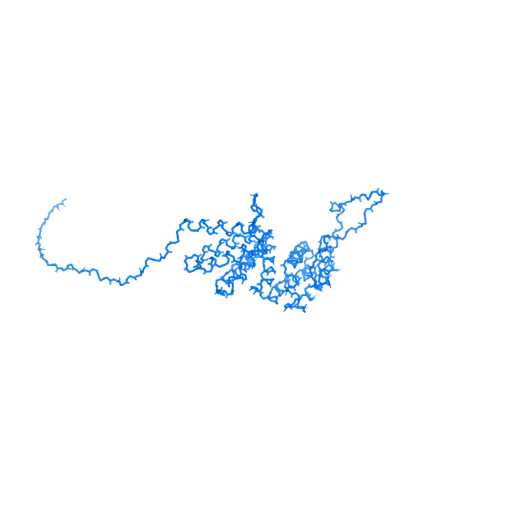1
ATOM 821 N N . VAL A 1 107 ? -4.983 -5.990 17.201 1.00 92.62 107 VAL A N 1
ATOM 822 C CA . VAL A 1 107 ? -4.670 -6.403 18.581 1.00 92.62 107 VAL A CA 1
ATOM 823 C C . VAL A 1 107 ? -5.898 -6.970 19.306 1.00 92.62 107 VAL A C 1
ATOM 825 O O . VAL A 1 107 ? -5.747 -7.798 20.200 1.00 92.62 107 VAL A O 1
ATOM 828 N N . ALA A 1 108 ? -7.104 -6.515 18.960 1.00 91.44 108 ALA A N 1
ATOM 829 C CA . ALA A 1 108 ? -8.343 -6.973 19.586 1.00 91.44 108 ALA A CA 1
ATOM 830 C C . ALA A 1 108 ? -8.985 -8.151 18.842 1.00 91.44 108 ALA A C 1
ATOM 832 O O . ALA A 1 108 ? -9.477 -9.071 19.489 1.00 91.44 108 ALA A O 1
ATOM 833 N N . ASP A 1 109 ? -8.977 -8.118 17.510 1.00 95.12 109 ASP A N 1
ATOM 834 C CA . ASP A 1 109 ? -9.544 -9.157 16.658 1.00 95.12 109 ASP A CA 1
ATOM 835 C C . ASP A 1 109 ? -8.721 -9.300 15.370 1.00 95.12 109 ASP A C 1
ATOM 837 O O . ASP A 1 109 ? -8.821 -8.503 14.432 1.00 95.12 109 ASP A O 1
ATOM 841 N N . TYR A 1 110 ? -7.892 -10.344 15.339 1.00 95.62 110 TYR A N 1
ATOM 842 C CA . TYR A 1 110 ? -7.072 -10.684 14.181 1.00 95.62 110 TYR A CA 1
ATOM 843 C C . TYR A 1 110 ? -7.916 -11.107 12.972 1.00 95.62 110 TYR A C 1
ATOM 845 O O . TYR A 1 110 ? -7.601 -10.729 11.846 1.00 95.62 110 TYR A O 1
ATOM 853 N N . ASN A 1 111 ? -9.002 -11.857 13.187 1.00 96.06 111 ASN A N 1
ATOM 854 C CA . ASN A 1 111 ? -9.825 -12.385 12.096 1.00 96.06 111 ASN A CA 1
ATOM 855 C C . ASN A 1 111 ? -10.542 -11.247 11.364 1.00 96.06 111 ASN A C 1
ATOM 857 O O . ASN A 1 111 ? -10.589 -11.232 10.133 1.00 96.06 111 ASN A O 1
ATOM 861 N N . PHE A 1 112 ? -11.033 -10.257 12.113 1.00 96.31 112 PHE A N 1
ATOM 862 C CA . PHE A 1 112 ? -11.610 -9.041 11.547 1.00 96.31 112 PHE A CA 1
ATOM 863 C C . PHE A 1 112 ? -10.629 -8.334 10.598 1.00 96.31 112 PHE A C 1
ATOM 865 O O . PHE A 1 112 ? -10.972 -8.003 9.460 1.00 96.31 112 PHE A O 1
ATOM 872 N N . VAL A 1 113 ? -9.385 -8.122 11.037 1.00 97.56 113 VAL A N 1
ATOM 873 C CA . VAL A 1 113 ? -8.382 -7.417 10.224 1.00 97.56 113 VAL A CA 1
ATOM 874 C C . VAL A 1 113 ? -7.857 -8.286 9.084 1.00 97.56 113 VAL A C 1
ATOM 876 O O . VAL A 1 113 ? -7.596 -7.766 7.998 1.00 97.56 113 VAL A O 1
ATOM 879 N N . GLN A 1 114 ? -7.778 -9.604 9.267 1.00 97.38 114 GLN A N 1
ATOM 880 C CA . GLN A 1 114 ? -7.460 -10.537 8.191 1.00 97.38 114 GLN A CA 1
ATOM 881 C C . GLN A 1 114 ? -8.441 -10.376 7.019 1.00 97.38 114 GLN A C 1
ATOM 883 O O . GLN A 1 114 ? -7.992 -10.246 5.879 1.00 97.38 114 GLN A O 1
ATOM 888 N N . ARG A 1 115 ? -9.752 -10.260 7.284 1.00 97.88 115 ARG A N 1
ATOM 889 C CA . ARG A 1 115 ? -10.761 -9.985 6.241 1.00 97.88 115 ARG A CA 1
ATOM 890 C C . ARG A 1 115 ? -10.485 -8.676 5.492 1.00 97.88 115 ARG A C 1
ATOM 892 O O . ARG A 1 115 ? -10.704 -8.601 4.284 1.00 97.88 115 ARG A O 1
ATOM 899 N N . ALA A 1 116 ? -9.983 -7.647 6.180 1.00 97.44 116 ALA A N 1
ATOM 900 C CA . ALA A 1 116 ? -9.602 -6.382 5.550 1.00 97.44 116 ALA A CA 1
ATOM 901 C C . ALA A 1 116 ? -8.409 -6.555 4.596 1.00 97.44 116 ALA A C 1
ATOM 903 O O . ALA A 1 116 ? -8.444 -6.068 3.464 1.00 97.44 116 ALA A O 1
ATOM 904 N N . VAL A 1 117 ? -7.374 -7.285 5.024 1.00 97.75 117 VAL A N 1
ATOM 905 C CA . VAL A 1 117 ? -6.194 -7.585 4.195 1.00 97.75 117 VAL A CA 1
ATOM 906 C C . VAL A 1 117 ? -6.576 -8.435 2.981 1.00 97.75 117 VAL A C 1
ATOM 908 O O . VAL A 1 117 ? -6.136 -8.145 1.868 1.00 97.75 117 VAL A O 1
ATOM 911 N N . GLU A 1 118 ? -7.432 -9.441 3.165 1.00 97.88 118 GLU A N 1
ATOM 912 C CA . GLU A 1 118 ? -7.949 -10.289 2.085 1.00 97.88 118 GLU A CA 1
ATOM 913 C C . GLU A 1 118 ? -8.753 -9.483 1.060 1.00 97.88 118 GLU A C 1
ATOM 915 O O . GLU A 1 118 ? -8.556 -9.656 -0.143 1.00 97.88 118 GLU A O 1
ATOM 920 N N . ALA A 1 119 ? -9.598 -8.549 1.508 1.00 98.12 119 ALA A N 1
ATOM 921 C CA . ALA A 1 119 ? -10.349 -7.666 0.619 1.00 98.12 119 ALA A CA 1
ATOM 922 C C . ALA A 1 119 ? -9.429 -6.749 -0.205 1.00 98.12 119 ALA A C 1
ATOM 924 O O . ALA A 1 119 ? -9.629 -6.604 -1.413 1.00 98.12 119 ALA A O 1
ATOM 925 N N . VAL A 1 120 ? -8.388 -6.175 0.413 1.00 98.00 120 VAL A N 1
ATOM 926 C CA . VAL A 1 120 ? -7.381 -5.370 -0.303 1.00 98.00 120 VAL A CA 1
ATOM 927 C C . VAL A 1 120 ? -6.624 -6.223 -1.319 1.00 98.00 120 VAL A C 1
ATOM 929 O O . VAL A 1 120 ? -6.441 -5.799 -2.462 1.00 98.00 120 VAL A O 1
ATOM 932 N N . HIS A 1 121 ? -6.220 -7.437 -0.937 1.00 97.06 121 HIS A N 1
ATOM 933 C CA . HIS A 1 121 ? -5.538 -8.360 -1.838 1.00 97.06 121 HIS A CA 1
ATOM 934 C C . HIS A 1 121 ? -6.424 -8.750 -3.029 1.00 97.06 121 HIS A C 1
ATOM 936 O O . HIS A 1 121 ? -5.978 -8.678 -4.172 1.00 97.06 121 HIS A O 1
ATOM 942 N N . ALA A 1 122 ? -7.688 -9.104 -2.788 1.00 98.00 122 ALA A N 1
ATOM 943 C CA . ALA A 1 122 ? -8.641 -9.456 -3.836 1.00 98.00 122 ALA A CA 1
ATOM 944 C C . ALA A 1 122 ? -8.897 -8.285 -4.800 1.00 98.00 122 ALA A C 1
ATOM 946 O O . ALA A 1 122 ? -8.903 -8.477 -6.018 1.00 98.00 122 ALA A O 1
ATOM 947 N N . ALA A 1 123 ? -9.047 -7.064 -4.274 1.00 98.06 123 ALA A N 1
ATOM 948 C CA . ALA A 1 123 ? -9.184 -5.860 -5.089 1.00 98.06 123 ALA A CA 1
ATOM 949 C C . ALA A 1 123 ? -7.939 -5.622 -5.956 1.00 98.06 123 ALA A C 1
ATOM 951 O O . ALA A 1 123 ? -8.069 -5.376 -7.156 1.00 98.06 123 ALA A O 1
ATOM 952 N N . LEU A 1 124 ? -6.740 -5.771 -5.383 1.00 97.81 124 LEU A N 1
ATOM 953 C CA . LEU A 1 124 ?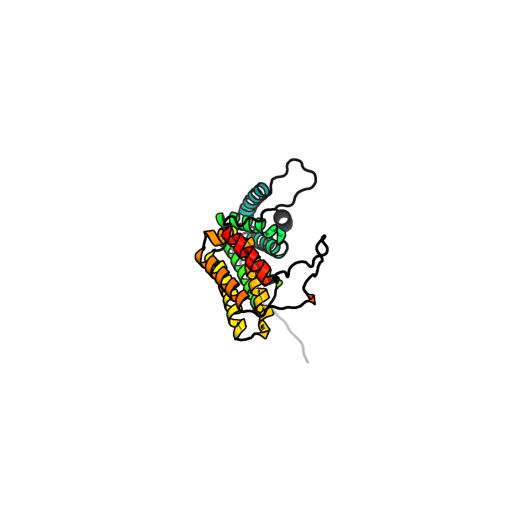 -5.481 -5.626 -6.112 1.00 97.81 124 LEU A CA 1
ATOM 954 C C . LEU A 1 124 ? -5.333 -6.674 -7.222 1.00 97.81 124 LEU A C 1
ATOM 956 O O . LEU A 1 124 ? -5.016 -6.308 -8.351 1.00 97.81 124 LEU A O 1
ATOM 960 N N . GLN A 1 125 ? -5.623 -7.948 -6.945 1.00 97.25 125 GLN A N 1
ATOM 961 C CA . GLN A 1 125 ? -5.615 -9.014 -7.957 1.00 97.25 125 GLN A CA 1
ATOM 962 C C . GLN A 1 125 ? -6.584 -8.705 -9.103 1.00 97.25 125 GLN A C 1
ATOM 964 O O . GLN A 1 125 ? -6.228 -8.783 -10.280 1.00 97.25 125 GLN A O 1
ATOM 969 N N . ALA A 1 126 ? -7.803 -8.279 -8.771 1.00 98.00 126 ALA A N 1
ATOM 970 C CA . ALA A 1 126 ? -8.792 -7.910 -9.772 1.00 98.00 126 ALA A CA 1
ATOM 971 C C . ALA A 1 126 ? -8.392 -6.645 -10.555 1.00 98.00 126 ALA A C 1
ATOM 973 O O . ALA A 1 126 ? -8.763 -6.514 -11.723 1.00 98.00 126 ALA A O 1
ATOM 974 N N . GLY A 1 127 ? -7.657 -5.720 -9.933 1.00 97.62 127 GLY A N 1
ATOM 975 C CA . GLY A 1 127 ? -7.066 -4.550 -10.581 1.00 97.62 127 GLY A CA 1
ATOM 976 C C . GLY A 1 127 ? -5.960 -4.937 -11.561 1.00 97.62 127 GLY A C 1
ATOM 977 O O . GLY A 1 127 ? -5.986 -4.490 -12.705 1.00 97.62 127 GLY A O 1
ATOM 978 N N . LEU A 1 128 ? -5.049 -5.831 -11.160 1.00 96.31 128 LEU A N 1
ATOM 979 C CA . LEU A 1 128 ? -3.986 -6.377 -12.013 1.00 96.31 128 LEU A CA 1
ATOM 980 C C . LEU A 1 128 ? -4.561 -7.085 -13.245 1.00 96.31 128 LEU A C 1
ATOM 982 O O . LEU A 1 128 ? -4.147 -6.784 -14.363 1.00 96.31 128 LEU A O 1
ATOM 986 N N . ALA A 1 129 ? -5.569 -7.943 -13.057 1.00 96.69 129 ALA A N 1
ATOM 987 C CA . ALA A 1 129 ? -6.226 -8.670 -14.146 1.00 96.69 129 ALA A CA 1
ATOM 988 C C . ALA A 1 129 ? -6.922 -7.743 -15.159 1.00 96.69 129 ALA A C 1
ATOM 990 O O . ALA A 1 129 ? -6.940 -8.027 -16.355 1.00 96.69 129 ALA A O 1
ATOM 991 N N . ARG A 1 130 ? -7.494 -6.628 -14.688 1.00 96.56 130 ARG A N 1
ATOM 992 C CA . ARG A 1 130 ? -8.174 -5.632 -15.534 1.00 96.56 130 ARG A CA 1
ATOM 993 C C . ARG A 1 130 ? -7.234 -4.562 -16.090 1.00 96.56 130 ARG A C 1
ATOM 995 O O . ARG A 1 130 ? -7.631 -3.821 -16.983 1.00 96.56 130 ARG A O 1
ATOM 1002 N N . GLY A 1 131 ? -6.013 -4.465 -15.567 1.00 94.56 131 GLY A N 1
ATOM 1003 C CA . GLY A 1 131 ? -5.102 -3.363 -15.856 1.00 94.56 131 GLY A CA 1
ATOM 1004 C C . GLY A 1 131 ? -5.616 -2.012 -15.352 1.00 94.56 131 GLY A C 1
ATOM 1005 O O . GLY A 1 131 ? -5.372 -1.010 -16.014 1.00 94.56 131 GLY A O 1
ATOM 1006 N N . ASP A 1 132 ? -6.336 -1.979 -14.224 1.00 97.31 132 ASP A N 1
ATOM 1007 C CA . ASP A 1 132 ? -6.835 -0.735 -13.625 1.00 97.31 132 ASP A CA 1
ATOM 1008 C C . ASP A 1 132 ? -5.711 -0.013 -12.858 1.00 97.31 132 ASP A C 1
ATOM 1010 O O . ASP A 1 132 ? -5.329 -0.451 -11.763 1.00 97.31 132 ASP A O 1
ATOM 1014 N N . PRO A 1 133 ? -5.182 1.104 -13.391 1.00 95.69 133 PRO A N 1
ATOM 1015 C CA . PRO A 1 133 ? -4.026 1.762 -12.805 1.00 95.69 133 PRO A CA 1
ATOM 1016 C C . PRO A 1 133 ? -4.317 2.345 -11.417 1.00 95.69 133 PRO A C 1
ATOM 1018 O O . PRO A 1 133 ? -3.428 2.362 -10.562 1.00 95.69 133 PRO A O 1
ATOM 1021 N N . LEU A 1 134 ? -5.541 2.816 -11.159 1.00 95.56 134 LEU A N 1
ATOM 1022 C CA . LEU A 1 134 ? -5.871 3.445 -9.882 1.00 95.56 134 LEU A CA 1
ATOM 1023 C C . LEU A 1 134 ? -5.929 2.395 -8.773 1.00 95.56 134 LEU A C 1
ATOM 1025 O O . LEU A 1 134 ? -5.245 2.547 -7.759 1.00 95.56 134 LEU A O 1
ATOM 1029 N N . THR A 1 135 ? -6.672 1.308 -9.001 1.00 97.62 135 THR A N 1
ATOM 1030 C CA . THR A 1 135 ? -6.789 0.204 -8.037 1.00 97.62 135 THR A CA 1
ATOM 1031 C C . THR A 1 135 ? -5.430 -0.412 -7.732 1.00 97.62 135 THR A C 1
ATOM 1033 O O . THR A 1 135 ? -5.110 -0.642 -6.568 1.00 97.62 135 THR A O 1
ATOM 1036 N N . ILE A 1 136 ? -4.588 -0.631 -8.747 1.00 98.31 136 ILE A N 1
ATOM 1037 C CA . ILE A 1 136 ? -3.252 -1.196 -8.533 1.00 98.31 136 ILE A CA 1
ATOM 1038 C C . ILE A 1 136 ? -2.391 -0.236 -7.701 1.00 98.31 136 ILE A C 1
ATOM 1040 O O . ILE A 1 136 ? -1.842 -0.635 -6.675 1.00 98.31 136 ILE A O 1
ATOM 1044 N N . ARG A 1 137 ? -2.294 1.042 -8.094 1.00 97.62 137 ARG A N 1
ATOM 1045 C CA . ARG A 1 137 ? -1.450 2.024 -7.394 1.00 97.62 137 ARG A CA 1
ATOM 1046 C C . ARG A 1 137 ? -1.887 2.219 -5.941 1.00 97.62 137 ARG A C 1
ATOM 1048 O O . ARG A 1 137 ? -1.037 2.266 -5.051 1.00 97.62 137 ARG A O 1
ATOM 1055 N N . LEU A 1 138 ? -3.191 2.336 -5.694 1.00 97.94 138 LEU A N 1
ATOM 1056 C CA . LEU A 1 138 ? -3.725 2.467 -4.340 1.00 97.94 138 LEU A CA 1
ATOM 1057 C C . LEU A 1 138 ? -3.559 1.172 -3.542 1.00 97.94 138 LEU A C 1
ATOM 1059 O O . LEU A 1 138 ? -3.128 1.238 -2.398 1.00 97.94 138 LEU A O 1
ATOM 1063 N N . GLY A 1 139 ? -3.798 0.005 -4.141 1.00 98.31 139 GLY A N 1
ATOM 1064 C CA . GLY A 1 139 ? -3.638 -1.288 -3.474 1.00 98.31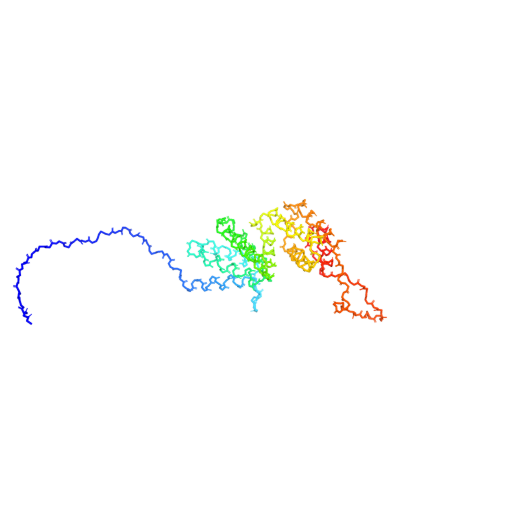 139 GLY A CA 1
ATOM 1065 C C . GLY A 1 139 ? -2.202 -1.536 -3.008 1.00 98.31 139 GLY A C 1
ATOM 1066 O O . GLY A 1 139 ? -1.991 -1.909 -1.855 1.00 98.31 139 GLY A O 1
ATOM 1067 N N . LEU A 1 140 ? -1.206 -1.249 -3.856 1.00 98.50 140 LEU A N 1
ATOM 1068 C CA . LEU A 1 140 ? 0.212 -1.337 -3.482 1.00 98.50 140 LEU A CA 1
ATOM 1069 C C . LEU A 1 140 ? 0.544 -0.389 -2.322 1.00 98.50 140 LEU A C 1
ATOM 1071 O O . LEU A 1 140 ? 1.189 -0.794 -1.354 1.00 98.50 140 LEU A O 1
ATOM 1075 N N . ARG A 1 141 ? 0.052 0.856 -2.379 1.00 98.12 141 ARG A N 1
ATOM 1076 C CA . ARG A 1 141 ? 0.227 1.835 -1.300 1.00 98.12 141 ARG A CA 1
ATOM 1077 C C . ARG A 1 141 ? -0.400 1.360 0.010 1.00 98.12 141 ARG A C 1
ATOM 1079 O O . ARG A 1 141 ? 0.273 1.400 1.034 1.00 98.12 141 ARG A O 1
ATOM 1086 N N . ILE A 1 142 ? -1.646 0.883 -0.025 1.00 98.50 142 ILE A N 1
ATOM 1087 C CA . ILE A 1 142 ? -2.362 0.361 1.146 1.00 98.50 142 ILE A CA 1
ATOM 1088 C C . ILE A 1 142 ? -1.570 -0.788 1.773 1.00 98.50 142 ILE A C 1
ATOM 1090 O O . ILE A 1 142 ? -1.329 -0.760 2.975 1.00 98.50 142 ILE A O 1
ATOM 1094 N N . LEU A 1 143 ? -1.099 -1.758 0.983 1.00 98.38 143 LEU A N 1
ATOM 1095 C CA . LEU A 1 143 ? -0.300 -2.877 1.498 1.00 98.38 143 LEU A CA 1
ATOM 1096 C C . LEU A 1 143 ? 1.012 -2.417 2.151 1.00 98.38 143 LEU A C 1
ATOM 1098 O O . LEU A 1 143 ? 1.354 -2.909 3.227 1.00 98.38 143 LEU A O 1
ATOM 1102 N N . ALA A 1 144 ? 1.717 -1.450 1.554 1.00 98.06 144 ALA A N 1
ATOM 1103 C CA . ALA A 1 144 ? 2.911 -0.863 2.164 1.00 98.06 144 ALA A CA 1
ATOM 1104 C C . ALA A 1 144 ? 2.587 -0.172 3.500 1.00 98.06 144 ALA A C 1
ATOM 1106 O O . ALA A 1 144 ? 3.292 -0.388 4.486 1.00 98.06 144 ALA A O 1
ATOM 1107 N N . THR A 1 145 ? 1.496 0.599 3.571 1.00 98.19 145 THR A N 1
ATOM 1108 C CA . THR A 1 145 ? 1.074 1.249 4.823 1.00 98.19 145 THR A CA 1
ATOM 1109 C C . THR A 1 145 ? 0.654 0.233 5.887 1.00 98.19 145 THR A C 1
ATOM 1111 O O . THR A 1 145 ? 1.012 0.394 7.049 1.00 98.19 145 THR A O 1
ATOM 1114 N N . LEU A 1 146 ? -0.047 -0.841 5.510 1.00 98.06 146 LEU A N 1
ATOM 1115 C CA . LEU A 1 146 ? -0.438 -1.915 6.432 1.00 98.06 146 LEU A CA 1
ATOM 1116 C C . LEU A 1 146 ? 0.768 -2.693 6.975 1.00 98.06 146 LEU A C 1
ATOM 1118 O O . LEU A 1 146 ? 0.740 -3.141 8.121 1.00 98.06 146 LEU A O 1
ATOM 1122 N N . ALA A 1 147 ? 1.845 -2.841 6.197 1.00 96.62 147 ALA A N 1
ATOM 1123 C CA . ALA A 1 147 ? 3.110 -3.354 6.727 1.00 96.62 147 ALA A CA 1
ATOM 1124 C C . ALA A 1 147 ? 3.719 -2.383 7.753 1.00 96.62 147 ALA A C 1
ATOM 1126 O O . ALA A 1 147 ? 4.221 -2.814 8.790 1.00 96.62 147 ALA A O 1
ATOM 1127 N N . GLY A 1 148 ? 3.579 -1.075 7.505 1.00 93.19 148 GLY A N 1
ATOM 1128 C CA . GLY A 1 148 ? 3.923 0.003 8.436 1.00 93.19 148 GLY A CA 1
ATOM 1129 C C . GLY A 1 148 ? 3.189 -0.044 9.780 1.00 93.19 148 GLY A C 1
ATOM 1130 O O . GLY A 1 148 ? 3.699 0.460 10.776 1.00 93.19 148 GLY A O 1
ATOM 1131 N N . THR A 1 149 ? 2.016 -0.676 9.836 1.00 95.00 149 THR A N 1
ATOM 1132 C CA . THR A 1 149 ? 1.196 -0.788 11.054 1.00 95.00 149 THR A CA 1
ATOM 1133 C C . THR A 1 149 ? 1.116 -2.211 11.601 1.00 95.00 149 THR A C 1
ATOM 1135 O O . THR A 1 149 ? 0.253 -2.512 12.423 1.00 95.00 149 THR A O 1
ATOM 1138 N N . LEU A 1 150 ? 2.045 -3.081 11.178 1.00 92.50 150 LEU A N 1
ATOM 1139 C CA . LEU A 1 150 ? 2.170 -4.480 11.612 1.00 92.50 150 LEU A CA 1
ATOM 1140 C C . LEU A 1 150 ? 0.939 -5.351 11.298 1.00 92.50 150 LEU A C 1
ATOM 1142 O O . LEU A 1 150 ? 0.749 -6.407 11.899 1.00 92.50 150 LEU A O 1
ATOM 1146 N N . VAL A 1 151 ? 0.111 -4.919 10.347 1.00 96.44 151 VAL A N 1
ATOM 1147 C CA . VAL A 1 151 ? -1.056 -5.668 9.863 1.00 96.44 151 VAL A CA 1
ATOM 1148 C C . VAL A 1 151 ? -0.661 -6.633 8.744 1.00 96.44 151 VAL A C 1
ATOM 1150 O O . VAL A 1 151 ? -1.145 -7.761 8.697 1.00 96.44 151 VAL A O 1
ATOM 1153 N N . ALA A 1 152 ? 0.238 -6.213 7.850 1.00 96.31 152 ALA A N 1
ATOM 1154 C CA . ALA A 1 152 ? 0.749 -7.042 6.760 1.00 96.31 152 ALA A CA 1
ATOM 1155 C C . ALA A 1 152 ? 2.214 -7.440 6.992 1.00 96.31 152 ALA A C 1
ATOM 1157 O O . ALA A 1 152 ? 2.997 -6.689 7.567 1.00 96.31 152 ALA A O 1
ATOM 1158 N N . SER A 1 153 ? 2.609 -8.621 6.507 1.00 96.38 153 SER A N 1
ATOM 1159 C CA . SER A 1 153 ? 4.002 -9.076 6.583 1.00 96.38 153 SER A CA 1
ATOM 1160 C C . SER A 1 153 ? 4.904 -8.242 5.658 1.00 96.38 153 SER A C 1
ATOM 1162 O O . SER A 1 153 ? 4.674 -8.266 4.444 1.00 96.38 153 SER A O 1
ATOM 1164 N N . PRO A 1 154 ? 5.975 -7.596 6.170 1.00 97.88 154 PRO A N 1
ATOM 1165 C CA . PRO A 1 154 ? 6.934 -6.864 5.341 1.00 97.88 154 PRO A CA 1
ATOM 1166 C C . PRO A 1 154 ? 7.512 -7.698 4.194 1.00 97.88 154 PRO A C 1
ATOM 1168 O O . PRO A 1 154 ? 7.510 -7.269 3.043 1.00 97.88 154 PRO A O 1
ATOM 1171 N N . ALA A 1 155 ? 7.926 -8.934 4.487 1.00 97.94 155 ALA A N 1
ATOM 1172 C CA . ALA A 1 155 ? 8.456 -9.852 3.483 1.00 97.94 155 ALA A CA 1
ATOM 1173 C C . ALA A 1 155 ? 7.402 -10.238 2.430 1.00 97.94 155 ALA A C 1
ATOM 1175 O O . ALA A 1 155 ? 7.724 -10.364 1.254 1.00 97.94 155 ALA A O 1
ATOM 1176 N N . GLY A 1 156 ? 6.139 -10.419 2.831 1.00 97.56 156 GLY A N 1
ATOM 1177 C CA . GLY A 1 156 ? 5.053 -10.724 1.897 1.00 97.56 156 GLY A CA 1
ATOM 1178 C C . GLY A 1 156 ? 4.771 -9.578 0.924 1.00 97.56 156 GLY A C 1
ATOM 1179 O O . GLY A 1 156 ? 4.638 -9.817 -0.274 1.00 97.56 156 GLY A O 1
ATOM 1180 N N . VAL A 1 157 ? 4.738 -8.342 1.431 1.00 98.31 157 VAL A N 1
ATOM 1181 C CA . VAL A 1 157 ? 4.549 -7.135 0.610 1.00 98.31 157 VAL A CA 1
ATOM 1182 C C . VAL A 1 157 ? 5.717 -6.946 -0.358 1.00 98.31 157 VAL A C 1
ATOM 1184 O O . VAL A 1 157 ? 5.492 -6.738 -1.548 1.00 98.31 157 VAL A O 1
ATOM 1187 N N . LEU A 1 158 ? 6.959 -7.093 0.114 1.00 98.62 158 LEU A N 1
ATOM 1188 C CA . LEU A 1 158 ? 8.138 -6.945 -0.743 1.00 98.62 158 LEU A CA 1
ATOM 1189 C C . LEU A 1 158 ? 8.215 -8.020 -1.824 1.00 98.62 158 LEU A C 1
ATOM 1191 O O . LEU A 1 158 ? 8.517 -7.675 -2.958 1.00 98.62 158 LEU A O 1
ATOM 1195 N N . ARG A 1 159 ? 7.857 -9.278 -1.536 1.00 98.38 159 ARG A N 1
ATOM 1196 C CA . ARG A 1 159 ? 7.801 -10.325 -2.573 1.00 98.38 159 ARG A CA 1
ATOM 1197 C C . ARG A 1 159 ? 6.843 -9.982 -3.712 1.00 98.38 159 ARG A C 1
ATOM 1199 O O . ARG A 1 159 ? 7.160 -10.230 -4.869 1.00 98.38 159 ARG A O 1
ATOM 1206 N N . LEU A 1 160 ? 5.681 -9.406 -3.398 1.00 98.00 160 LEU A N 1
ATOM 1207 C CA . LEU A 1 160 ? 4.748 -8.929 -4.422 1.00 98.00 160 LEU A CA 1
ATOM 1208 C C . LEU A 1 160 ? 5.370 -7.801 -5.257 1.00 98.00 160 LEU A C 1
ATOM 1210 O O . LEU A 1 160 ? 5.251 -7.799 -6.478 1.00 98.00 160 LEU A O 1
ATOM 1214 N N . PHE A 1 161 ? 6.030 -6.846 -4.601 1.00 98.56 161 PHE A N 1
ATOM 1215 C CA . PHE A 1 161 ? 6.666 -5.714 -5.276 1.00 98.56 161 PHE A CA 1
ATOM 1216 C C . PHE A 1 161 ? 7.811 -6.178 -6.180 1.00 98.56 161 PHE A C 1
ATOM 1218 O O . PHE A 1 161 ? 7.890 -5.747 -7.326 1.00 98.56 161 PHE A O 1
ATOM 1225 N N . GLN A 1 162 ? 8.647 -7.095 -5.688 1.00 98.62 162 GLN A N 1
ATOM 1226 C CA . GLN A 1 162 ? 9.727 -7.722 -6.443 1.00 98.62 162 GLN A CA 1
ATOM 1227 C C . GLN A 1 162 ? 9.179 -8.432 -7.677 1.00 98.62 162 GLN A C 1
ATOM 1229 O O . GLN A 1 162 ? 9.655 -8.150 -8.765 1.00 98.62 162 GLN A O 1
ATOM 1234 N N . ALA A 1 163 ? 8.131 -9.254 -7.544 1.00 98.19 163 ALA A N 1
ATOM 1235 C CA . ALA A 1 163 ? 7.528 -9.948 -8.683 1.00 98.19 163 ALA A CA 1
ATOM 1236 C C . ALA A 1 163 ? 7.094 -8.980 -9.801 1.00 98.19 163 ALA A C 1
ATOM 1238 O O . ALA A 1 163 ? 7.418 -9.201 -10.963 1.00 98.19 163 ALA A O 1
ATOM 1239 N N . LEU A 1 164 ? 6.442 -7.863 -9.451 1.00 97.75 164 LEU A N 1
ATOM 1240 C CA . LEU A 1 164 ? 6.034 -6.849 -10.432 1.00 97.75 164 LEU A CA 1
ATOM 1241 C C . LEU A 1 164 ? 7.228 -6.190 -11.140 1.00 97.75 164 LEU A C 1
ATOM 1243 O O . LEU A 1 164 ? 7.160 -5.938 -12.342 1.00 97.75 164 LEU A O 1
ATOM 1247 N N . VAL A 1 165 ? 8.308 -5.891 -10.411 1.00 98.19 165 VAL A N 1
ATOM 1248 C CA . VAL A 1 165 ? 9.511 -5.270 -10.992 1.00 98.19 165 VAL A CA 1
ATOM 1249 C C . VAL A 1 165 ? 10.315 -6.284 -11.807 1.00 98.19 165 VAL A C 1
ATOM 1251 O O . VAL A 1 165 ? 10.790 -5.947 -12.885 1.00 98.19 165 VAL A O 1
ATOM 1254 N N . THR A 1 166 ? 10.428 -7.531 -11.353 1.00 97.56 166 THR A N 1
ATOM 1255 C CA . THR A 1 166 ? 11.065 -8.622 -12.100 1.00 97.56 166 THR A CA 1
ATOM 1256 C C . THR A 1 166 ? 10.362 -8.857 -13.434 1.00 97.56 166 THR A C 1
ATOM 1258 O O . THR A 1 166 ? 11.034 -8.932 -14.462 1.00 97.56 166 THR A O 1
ATOM 1261 N N . ASP A 1 167 ? 9.028 -8.896 -13.447 1.00 95.25 167 ASP A N 1
ATOM 1262 C CA . ASP A 1 167 ? 8.255 -9.027 -14.686 1.00 95.25 167 ASP A CA 1
ATOM 1263 C C . ASP A 1 167 ? 8.454 -7.813 -15.607 1.00 95.25 167 ASP A C 1
ATOM 1265 O O . ASP A 1 167 ? 8.547 -7.968 -16.825 1.00 95.25 167 ASP A O 1
ATOM 1269 N N . ALA A 1 168 ? 8.573 -6.604 -15.043 1.00 95.81 168 ALA A N 1
ATOM 1270 C CA . ALA A 1 168 ? 8.887 -5.402 -15.814 1.00 95.81 168 ALA A CA 1
ATOM 1271 C C . ALA A 1 168 ? 10.288 -5.468 -16.449 1.00 95.81 168 ALA A C 1
ATOM 1273 O O . ALA A 1 168 ? 10.426 -5.136 -17.623 1.00 95.81 168 ALA A O 1
ATOM 1274 N N . VAL A 1 169 ? 11.303 -5.939 -15.714 1.00 95.75 169 VAL A N 1
ATOM 1275 C CA . VAL A 1 169 ? 12.663 -6.163 -16.239 1.00 95.75 169 VAL A CA 1
ATOM 1276 C C . VAL A 1 169 ? 12.638 -7.187 -17.370 1.00 95.75 169 VAL A C 1
ATOM 1278 O O . VAL A 1 169 ? 13.154 -6.914 -18.449 1.00 95.75 169 VAL A O 1
ATOM 1281 N N . ALA A 1 170 ? 11.985 -8.334 -17.169 1.00 93.50 170 ALA A N 1
ATOM 1282 C CA . ALA A 1 170 ? 11.884 -9.374 -18.192 1.00 93.50 170 ALA A CA 1
ATOM 1283 C C . ALA A 1 170 ? 11.164 -8.889 -19.466 1.00 93.50 170 ALA A C 1
ATOM 1285 O O . ALA A 1 170 ? 11.475 -9.333 -20.574 1.00 93.50 170 ALA A O 1
ATOM 1286 N N . ALA A 1 171 ? 10.207 -7.968 -19.324 1.00 93.06 171 ALA A N 1
ATOM 1287 C CA . ALA A 1 171 ? 9.476 -7.399 -20.448 1.00 93.06 171 ALA A CA 1
ATOM 1288 C C . ALA A 1 171 ? 10.320 -6.457 -21.324 1.00 93.06 171 ALA A C 1
ATOM 1290 O O . ALA A 1 171 ? 9.972 -6.303 -22.495 1.00 93.06 171 ALA A O 1
ATOM 1291 N N . LEU A 1 172 ? 11.408 -5.864 -20.810 1.00 93.00 172 LEU A N 1
ATOM 1292 C CA . LEU A 1 172 ? 12.281 -4.981 -21.600 1.00 93.00 172 LEU A CA 1
ATOM 1293 C C . LEU A 1 172 ? 12.874 -5.716 -22.808 1.00 93.00 172 LEU A C 1
ATOM 1295 O O . LEU A 1 172 ? 12.781 -5.223 -23.929 1.00 93.00 172 LEU A O 1
ATOM 1299 N N . ASP A 1 173 ? 13.387 -6.929 -22.595 1.00 87.75 173 ASP A N 1
ATOM 1300 C CA . ASP A 1 173 ? 13.974 -7.743 -23.665 1.00 87.75 173 ASP A CA 1
ATOM 1301 C C . ASP A 1 173 ? 12.905 -8.445 -24.512 1.00 87.75 173 ASP A C 1
ATOM 1303 O O . ASP A 1 173 ? 13.001 -8.522 -25.739 1.00 87.75 173 ASP A O 1
ATOM 1307 N N . ALA A 1 174 ? 11.871 -8.986 -23.861 1.00 90.12 174 ALA A N 1
ATOM 1308 C CA . ALA A 1 174 ? 10.874 -9.821 -24.526 1.00 90.12 174 ALA A CA 1
ATOM 1309 C C . ALA A 1 174 ? 9.859 -9.012 -25.352 1.00 90.12 174 ALA A C 1
ATOM 1311 O O . ALA A 1 174 ? 9.316 -9.519 -26.337 1.00 90.12 174 ALA A O 1
ATOM 1312 N N . ALA A 1 175 ? 9.567 -7.775 -24.940 1.00 89.75 175 ALA A N 1
ATOM 1313 C CA . ALA A 1 175 ? 8.568 -6.919 -25.567 1.00 89.75 175 ALA A CA 1
ATOM 1314 C C . ALA A 1 175 ? 8.876 -5.421 -25.344 1.00 89.75 175 ALA A C 1
ATOM 1316 O O . ALA A 1 175 ? 8.143 -4.760 -24.609 1.00 89.75 175 ALA A O 1
ATOM 1317 N N . PRO A 1 176 ? 9.867 -4.828 -26.040 1.00 83.81 176 PRO A N 1
ATOM 1318 C CA . PRO A 1 176 ? 10.267 -3.424 -25.845 1.00 83.81 176 PRO A CA 1
ATOM 1319 C C . PRO A 1 176 ? 9.113 -2.408 -25.939 1.00 83.81 176 PRO A C 1
ATOM 1321 O O . PRO A 1 176 ? 9.057 -1.425 -25.206 1.00 83.81 176 PRO A O 1
ATOM 1324 N N . ALA A 1 177 ? 8.103 -2.684 -26.775 1.00 87.62 177 ALA A N 1
ATOM 1325 C CA . ALA A 1 177 ? 6.891 -1.863 -26.886 1.00 87.62 177 ALA A CA 1
ATOM 1326 C C . ALA A 1 177 ? 6.069 -1.766 -25.578 1.00 87.62 177 ALA A C 1
ATOM 1328 O O . ALA A 1 177 ? 5.158 -0.944 -25.477 1.00 87.62 177 ALA A O 1
ATOM 1329 N N . TRP A 1 178 ? 6.353 -2.616 -24.589 1.00 89.75 178 TRP A N 1
ATOM 1330 C CA . TRP A 1 178 ? 5.675 -2.676 -23.296 1.00 89.75 178 TRP A CA 1
ATOM 1331 C C . TRP A 1 178 ? 6.414 -1.895 -22.210 1.00 89.75 178 TRP A C 1
ATOM 1333 O O . TRP A 1 178 ? 5.914 -1.821 -21.086 1.00 89.75 178 TRP A O 1
ATOM 1343 N N . GLN A 1 179 ? 7.546 -1.263 -22.526 1.00 93.19 179 GLN A N 1
ATOM 1344 C CA . GLN A 1 179 ? 8.332 -0.515 -21.551 1.00 93.19 179 GLN A CA 1
ATOM 1345 C C . GLN A 1 179 ? 7.502 0.532 -20.802 1.00 93.19 179 GLN A C 1
ATOM 1347 O O . GLN A 1 179 ? 7.558 0.573 -19.583 1.00 93.19 179 GLN A O 1
ATOM 1352 N N . ALA A 1 180 ? 6.640 1.299 -21.479 1.00 91.88 180 ALA A N 1
ATOM 1353 C CA . ALA A 1 180 ? 5.791 2.291 -20.806 1.00 91.88 180 ALA A CA 1
ATOM 1354 C C . ALA A 1 180 ? 4.893 1.672 -19.710 1.00 91.88 180 ALA A C 1
ATOM 1356 O O . ALA A 1 180 ? 4.570 2.313 -18.708 1.00 91.88 180 ALA A O 1
ATOM 1357 N N . ARG A 1 181 ? 4.494 0.403 -19.880 1.00 93.25 181 ARG A N 1
ATOM 1358 C CA . ARG A 1 181 ? 3.757 -0.360 -18.867 1.00 93.25 181 ARG A CA 1
ATOM 1359 C C . ARG A 1 181 ? 4.683 -0.799 -17.729 1.00 93.25 181 ARG A C 1
ATOM 1361 O O . ARG A 1 181 ? 4.283 -0.690 -16.571 1.00 93.25 181 ARG A O 1
ATOM 1368 N N . GLY A 1 182 ? 5.895 -1.253 -18.045 1.00 95.06 182 GLY A N 1
ATOM 1369 C CA . GLY A 1 182 ? 6.948 -1.539 -17.064 1.00 95.06 182 GLY A CA 1
ATOM 1370 C C . GLY A 1 182 ? 7.279 -0.315 -16.206 1.00 95.06 182 GLY A C 1
ATOM 1371 O O . GLY A 1 182 ? 7.189 -0.386 -14.982 1.00 95.06 182 GLY A O 1
ATOM 1372 N N . ASP A 1 183 ? 7.513 0.834 -16.843 1.00 95.75 183 ASP A N 1
ATOM 1373 C CA . ASP A 1 183 ? 7.826 2.114 -16.204 1.00 95.75 183 ASP A CA 1
ATOM 1374 C C . ASP A 1 183 ? 6.728 2.494 -15.211 1.00 95.75 183 ASP A C 1
ATOM 1376 O O . ASP A 1 183 ? 6.996 2.944 -14.097 1.00 95.75 183 ASP A O 1
ATOM 1380 N N . TRP A 1 184 ? 5.468 2.276 -15.595 1.00 96.19 184 TRP A N 1
ATOM 1381 C CA . TRP A 1 184 ? 4.325 2.535 -14.735 1.00 96.19 184 TRP A CA 1
ATOM 1382 C C . TRP A 1 184 ? 4.282 1.616 -13.502 1.00 96.19 184 TRP A C 1
ATOM 1384 O O . TRP A 1 184 ? 4.015 2.110 -12.403 1.00 96.19 184 TRP A O 1
ATOM 1394 N N . TYR A 1 185 ? 4.557 0.313 -13.647 1.00 97.62 185 TYR A N 1
ATOM 1395 C CA . TYR A 1 185 ? 4.590 -0.621 -12.512 1.00 97.62 185 TYR A CA 1
ATOM 1396 C C . TYR A 1 185 ? 5.757 -0.335 -11.570 1.00 97.62 185 TYR A C 1
ATOM 1398 O O . TYR A 1 185 ? 5.546 -0.263 -10.359 1.00 97.62 185 TYR A O 1
ATOM 1406 N N . VAL A 1 186 ? 6.956 -0.106 -12.111 1.00 98.12 186 VAL A N 1
ATOM 1407 C CA . VAL A 1 186 ? 8.142 0.263 -11.325 1.00 98.12 186 VAL A CA 1
ATOM 1408 C C . VAL A 1 186 ? 7.878 1.560 -10.566 1.00 98.12 186 VAL A C 1
ATOM 1410 O O . VAL A 1 186 ? 8.073 1.617 -9.352 1.00 98.12 186 VAL A O 1
ATOM 1413 N N . TYR A 1 187 ? 7.313 2.569 -11.233 1.00 97.75 187 TYR A N 1
ATOM 1414 C CA . TYR A 1 187 ? 6.901 3.812 -10.586 1.00 97.75 187 TYR A CA 1
ATOM 1415 C C . TYR A 1 187 ? 5.849 3.593 -9.487 1.00 97.75 187 TYR A C 1
ATOM 1417 O O . TYR A 1 187 ? 5.955 4.170 -8.405 1.00 97.75 187 TYR A O 1
ATOM 1425 N N . ALA A 1 188 ? 4.826 2.767 -9.730 1.00 98.31 188 ALA A N 1
ATOM 1426 C CA . ALA A 1 188 ? 3.779 2.490 -8.747 1.00 98.31 188 ALA A CA 1
ATOM 1427 C C . ALA A 1 188 ? 4.325 1.766 -7.504 1.00 98.31 188 ALA A C 1
ATOM 1429 O O . ALA A 1 188 ? 3.930 2.104 -6.386 1.00 98.31 188 ALA A O 1
ATOM 1430 N N . VAL A 1 189 ? 5.250 0.821 -7.694 1.00 98.69 189 VAL A N 1
ATOM 1431 C CA . VAL A 1 189 ? 5.942 0.100 -6.616 1.00 98.69 189 VAL A CA 1
ATOM 1432 C C . VAL A 1 189 ? 6.833 1.046 -5.813 1.00 98.69 189 VAL A C 1
ATOM 1434 O O . VAL A 1 189 ? 6.672 1.149 -4.596 1.00 98.69 189 VAL A O 1
ATOM 1437 N N . LEU A 1 190 ? 7.717 1.800 -6.475 1.00 98.44 190 LEU A N 1
ATOM 1438 C CA . LEU A 1 190 ? 8.591 2.767 -5.803 1.00 98.44 190 LEU A CA 1
ATOM 1439 C C . LEU A 1 190 ? 7.777 3.835 -5.060 1.00 98.44 190 LEU A C 1
ATOM 1441 O O . LEU A 1 190 ? 8.092 4.182 -3.925 1.00 98.44 190 LEU A O 1
ATOM 1445 N N . GLY A 1 191 ? 6.673 4.299 -5.649 1.00 97.38 191 GLY A N 1
ATOM 1446 C CA . GLY A 1 191 ? 5.783 5.297 -5.056 1.00 97.38 191 GLY A CA 1
ATOM 1447 C C . GLY A 1 191 ? 4.974 4.796 -3.853 1.00 97.38 191 GLY A C 1
ATOM 1448 O O . GLY A 1 191 ? 4.393 5.610 -3.127 1.00 97.38 191 GLY A O 1
ATOM 1449 N N . ALA A 1 192 ? 4.922 3.482 -3.618 1.00 97.81 192 ALA A N 1
ATOM 1450 C CA . ALA A 1 192 ? 4.322 2.894 -2.422 1.00 97.81 192 ALA A CA 1
ATOM 1451 C C . ALA A 1 192 ? 5.301 2.863 -1.236 1.00 97.81 192 ALA A C 1
ATOM 1453 O O . ALA A 1 192 ? 4.864 2.967 -0.089 1.00 97.81 192 ALA A O 1
ATOM 1454 N N . LEU A 1 193 ? 6.612 2.780 -1.491 1.00 97.31 193 LEU A N 1
ATOM 1455 C CA . LEU A 1 193 ? 7.630 2.626 -0.447 1.00 97.31 193 LEU A CA 1
ATOM 1456 C C . LEU A 1 193 ? 7.649 3.758 0.594 1.00 97.31 193 LEU A C 1
ATOM 1458 O O . LEU A 1 193 ? 7.741 3.431 1.773 1.00 97.31 193 LEU A O 1
ATOM 1462 N N . PRO A 1 194 ? 7.462 5.052 0.262 1.00 94.88 194 PRO A N 1
ATOM 1463 C CA . PRO A 1 194 ? 7.415 6.110 1.278 1.00 94.88 194 PRO A CA 1
ATOM 1464 C C . PRO A 1 194 ? 6.347 5.915 2.366 1.00 94.88 194 PRO A C 1
ATOM 1466 O O . PRO A 1 194 ? 6.463 6.480 3.447 1.00 94.88 194 PRO A O 1
ATOM 1469 N N . TRP A 1 195 ? 5.317 5.102 2.112 1.00 94.81 195 TRP A N 1
ATOM 1470 C CA . TRP A 1 195 ? 4.199 4.893 3.036 1.00 94.81 195 TRP A CA 1
ATOM 1471 C C . TRP A 1 195 ? 4.439 3.800 4.082 1.00 94.81 195 TRP A C 1
ATOM 1473 O O . TRP A 1 195 ? 3.623 3.640 4.987 1.00 94.81 195 TRP A O 1
ATOM 1483 N N . GLY A 1 196 ? 5.526 3.038 3.962 1.00 94.31 196 GLY A N 1
ATOM 1484 C CA . GLY A 1 196 ? 5.864 1.959 4.897 1.00 94.31 196 GLY A CA 1
ATOM 1485 C C . GLY A 1 196 ? 7.343 1.575 4.913 1.00 94.31 196 GLY A C 1
ATOM 1486 O O . GLY A 1 196 ? 7.717 0.616 5.579 1.00 94.31 196 GLY A O 1
ATOM 1487 N N . GLY A 1 197 ? 8.195 2.303 4.190 1.00 94.56 197 GLY A N 1
ATOM 1488 C CA . GLY A 1 197 ? 9.566 1.914 3.867 1.00 94.56 197 GLY A CA 1
ATOM 1489 C C . GLY A 1 197 ? 10.442 1.670 5.086 1.00 94.56 197 GLY A C 1
ATOM 1490 O O . GLY A 1 197 ? 11.183 0.694 5.106 1.00 94.56 197 GLY A O 1
ATOM 1491 N N . LYS A 1 198 ? 10.274 2.466 6.147 1.00 94.81 198 LYS A N 1
ATOM 1492 C CA . LYS A 1 198 ? 10.968 2.261 7.426 1.00 94.81 198 LYS A CA 1
ATOM 1493 C C . LYS A 1 198 ? 10.698 0.880 8.017 1.00 94.81 198 LYS A C 1
ATOM 1495 O O . LYS A 1 198 ? 11.623 0.165 8.394 1.00 94.81 198 LYS A O 1
ATOM 1500 N N . GLU A 1 199 ? 9.430 0.489 8.080 1.00 95.38 199 GLU A N 1
ATOM 1501 C CA . GLU A 1 199 ? 9.027 -0.800 8.644 1.00 95.38 199 GLU A CA 1
ATOM 1502 C C . GLU A 1 199 ? 9.312 -1.959 7.687 1.00 95.38 199 GLU A C 1
ATOM 1504 O O . GLU A 1 199 ? 9.680 -3.045 8.132 1.00 95.38 199 GLU A O 1
ATOM 1509 N N . LEU A 1 200 ? 9.240 -1.720 6.375 1.00 97.12 200 LEU A N 1
ATOM 1510 C CA . LEU A 1 200 ? 9.685 -2.677 5.363 1.00 97.12 200 LEU A CA 1
ATOM 1511 C C . LEU A 1 200 ? 11.188 -2.965 5.489 1.00 97.12 200 LEU A C 1
ATOM 1513 O O . LEU A 1 200 ? 11.584 -4.130 5.525 1.00 97.12 200 LEU A O 1
ATOM 1517 N N . GLN A 1 201 ? 12.014 -1.925 5.638 1.00 96.38 201 GLN A N 1
ATOM 1518 C CA . GLN A 1 201 ? 13.458 -2.051 5.838 1.00 96.38 201 GLN A CA 1
ATOM 1519 C C . GLN A 1 201 ? 13.775 -2.747 7.160 1.00 96.38 201 GLN A C 1
ATOM 1521 O O . GLN A 1 201 ? 14.642 -3.614 7.201 1.00 96.38 201 GLN A O 1
ATOM 1526 N N . ARG A 1 202 ? 13.057 -2.412 8.238 1.00 95.56 202 ARG A N 1
ATOM 1527 C CA . ARG A 1 202 ? 13.237 -3.055 9.545 1.00 95.56 202 ARG A CA 1
ATOM 1528 C C . ARG A 1 202 ? 12.845 -4.533 9.521 1.00 95.56 202 ARG A C 1
ATOM 1530 O O . ARG A 1 202 ? 13.538 -5.356 10.111 1.00 95.56 202 ARG A O 1
ATOM 1537 N N . GLY A 1 203 ? 11.729 -4.866 8.874 1.00 96.62 203 GLY A N 1
ATOM 1538 C CA . GLY A 1 203 ? 11.158 -6.212 8.882 1.00 96.62 203 GLY A CA 1
ATOM 1539 C C . GLY A 1 203 ? 11.761 -7.173 7.858 1.00 96.62 203 GLY A C 1
ATOM 1540 O O . GLY A 1 203 ? 11.747 -8.381 8.084 1.00 96.62 203 GLY A O 1
ATOM 1541 N N . ALA A 1 204 ? 12.270 -6.667 6.734 1.00 97.69 204 ALA A N 1
ATOM 1542 C CA . ALA A 1 204 ? 12.826 -7.480 5.654 1.00 97.69 204 ALA A CA 1
ATOM 1543 C C . ALA A 1 204 ? 13.891 -6.701 4.844 1.00 97.69 204 ALA A C 1
ATOM 1545 O O . ALA A 1 204 ? 13.707 -6.456 3.649 1.00 97.69 204 ALA A O 1
ATOM 1546 N N . PRO A 1 205 ? 15.032 -6.336 5.466 1.00 96.88 205 PRO A N 1
ATOM 1547 C CA . PRO A 1 205 ? 16.040 -5.466 4.852 1.00 96.88 205 PRO A CA 1
ATOM 1548 C C . PRO A 1 205 ? 16.634 -6.046 3.565 1.00 96.88 205 PRO A C 1
ATOM 1550 O O . PRO A 1 205 ? 16.820 -5.316 2.599 1.00 96.88 205 PRO A O 1
ATOM 1553 N N . ALA A 1 206 ? 16.889 -7.359 3.530 1.00 97.69 206 ALA A N 1
ATOM 1554 C CA . ALA A 1 206 ? 17.448 -8.027 2.356 1.00 97.69 206 ALA A CA 1
ATOM 1555 C C . ALA A 1 206 ? 16.487 -7.998 1.155 1.00 97.69 206 ALA A C 1
ATOM 1557 O O . ALA A 1 206 ? 16.906 -7.681 0.049 1.00 97.69 206 ALA A O 1
ATOM 1558 N N . ALA A 1 207 ? 15.194 -8.254 1.383 1.00 98.19 207 ALA A N 1
ATOM 1559 C CA . ALA A 1 207 ? 14.189 -8.203 0.321 1.00 98.19 207 ALA A CA 1
ATOM 1560 C C . ALA A 1 207 ? 13.988 -6.769 -0.200 1.00 98.19 207 ALA A C 1
ATOM 1562 O O . ALA A 1 207 ? 13.774 -6.554 -1.391 1.00 98.19 207 ALA A O 1
ATOM 1563 N N . LEU A 1 208 ? 14.087 -5.766 0.679 1.00 98.25 208 LEU A N 1
ATOM 1564 C CA . LEU A 1 208 ? 14.024 -4.374 0.249 1.00 98.25 208 LEU A CA 1
ATOM 1565 C C . LEU A 1 208 ? 15.255 -3.988 -0.577 1.00 98.25 208 LEU A C 1
ATOM 1567 O O . LEU A 1 208 ? 15.093 -3.348 -1.609 1.00 98.25 208 LEU A O 1
ATOM 1571 N N . ALA A 1 209 ? 16.458 -4.387 -0.155 1.00 97.88 209 ALA A N 1
ATOM 1572 C CA . ALA A 1 209 ? 17.678 -4.149 -0.924 1.00 97.88 209 ALA A CA 1
ATOM 1573 C C . ALA A 1 209 ? 17.579 -4.769 -2.327 1.00 97.88 209 ALA A C 1
ATOM 1575 O O . ALA A 1 209 ? 17.762 -4.068 -3.314 1.00 97.88 209 ALA A O 1
ATOM 1576 N N . GLU A 1 210 ? 17.149 -6.030 -2.416 1.00 98.31 210 GLU A N 1
ATOM 1577 C CA . GLU A 1 210 ? 16.917 -6.715 -3.692 1.00 98.31 210 GLU A CA 1
ATOM 1578 C C . GLU A 1 210 ? 15.879 -5.992 -4.569 1.00 98.31 210 GLU A C 1
ATOM 1580 O O . GLU A 1 210 ? 16.080 -5.847 -5.771 1.00 98.31 210 GLU A O 1
ATOM 1585 N N . LEU A 1 211 ? 14.785 -5.485 -3.986 1.00 98.69 211 LEU A N 1
ATOM 1586 C CA . LEU A 1 211 ? 13.798 -4.692 -4.728 1.00 98.69 211 LEU A CA 1
ATOM 1587 C C . LEU A 1 211 ? 14.407 -3.403 -5.303 1.00 98.69 211 LEU A C 1
ATOM 1589 O O . LEU A 1 211 ? 14.106 -3.032 -6.439 1.00 98.69 211 LEU A O 1
ATOM 1593 N N . LEU A 1 212 ? 15.233 -2.704 -4.521 1.00 98.31 212 LEU A N 1
ATOM 1594 C CA . LEU A 1 212 ? 15.891 -1.472 -4.959 1.00 98.31 212 LEU A CA 1
ATOM 1595 C C . LEU A 1 212 ? 16.936 -1.747 -6.046 1.00 98.31 212 LEU A C 1
ATOM 1597 O O . LEU A 1 212 ? 17.011 -0.979 -7.005 1.00 98.31 212 LEU A O 1
ATOM 1601 N N . ASP A 1 213 ? 17.670 -2.856 -5.943 1.00 98.38 213 ASP A N 1
ATOM 1602 C CA . ASP A 1 213 ? 18.623 -3.307 -6.962 1.00 98.38 213 ASP A CA 1
ATOM 1603 C C . ASP A 1 213 ? 17.911 -3.704 -8.264 1.00 98.38 213 ASP A C 1
ATOM 1605 O O . ASP A 1 213 ? 18.353 -3.330 -9.354 1.00 98.38 213 ASP A O 1
ATOM 1609 N N . LEU A 1 214 ? 16.766 -4.392 -8.177 1.00 98.31 214 LEU A N 1
ATOM 1610 C CA . LEU A 1 214 ? 15.911 -4.699 -9.331 1.00 98.31 214 LEU A CA 1
ATOM 1611 C C . LEU A 1 214 ? 15.411 -3.421 -10.016 1.00 98.31 214 LEU A C 1
ATOM 1613 O O . LEU A 1 214 ? 15.477 -3.312 -11.239 1.00 98.31 214 LEU A O 1
ATOM 1617 N N . ALA A 1 215 ? 14.949 -2.436 -9.242 1.00 98.19 215 ALA A N 1
ATOM 1618 C CA . ALA A 1 215 ? 14.498 -1.157 -9.785 1.00 98.19 215 ALA A CA 1
ATOM 1619 C C . ALA A 1 215 ? 15.649 -0.360 -10.426 1.00 98.19 215 ALA A C 1
ATOM 1621 O O . ALA A 1 215 ? 15.467 0.232 -11.487 1.00 98.19 215 ALA A O 1
ATOM 1622 N N . ALA A 1 216 ? 16.843 -0.373 -9.825 1.00 97.44 216 ALA A N 1
ATOM 1623 C CA . ALA A 1 216 ? 18.034 0.240 -10.412 1.00 97.44 216 ALA A CA 1
ATOM 1624 C C . ALA A 1 216 ? 18.436 -0.451 -11.725 1.00 97.44 216 ALA A C 1
ATOM 1626 O O . ALA A 1 216 ? 18.715 0.222 -12.715 1.00 97.44 216 ALA A O 1
ATOM 1627 N N . THR A 1 217 ? 18.397 -1.786 -11.752 1.00 96.50 217 THR A N 1
ATOM 1628 C CA . THR A 1 217 ? 18.656 -2.591 -12.954 1.00 96.50 217 THR A CA 1
ATOM 1629 C C . THR A 1 217 ? 17.663 -2.248 -14.058 1.00 96.50 217 THR A C 1
ATOM 1631 O O . THR A 1 217 ? 18.073 -2.013 -15.191 1.00 96.50 217 THR A O 1
ATOM 1634 N N . TYR A 1 218 ? 16.371 -2.149 -13.734 1.00 96.81 218 TYR A N 1
ATOM 1635 C CA . TYR A 1 218 ? 15.343 -1.731 -14.684 1.00 96.81 218 TYR A CA 1
ATOM 1636 C C . TYR A 1 218 ? 15.665 -0.363 -15.310 1.00 96.81 218 TYR A C 1
ATOM 1638 O O . TYR A 1 218 ? 15.676 -0.232 -16.533 1.00 96.81 218 TYR A O 1
ATOM 1646 N N . CYS A 1 219 ? 15.997 0.640 -14.486 1.00 95.19 219 CYS A N 1
ATOM 1647 C CA . CYS A 1 219 ? 16.341 1.981 -14.969 1.00 95.19 219 CYS A CA 1
ATOM 1648 C C . CYS A 1 219 ? 17.587 2.008 -15.868 1.00 95.19 219 CYS A C 1
ATOM 1650 O O . CYS A 1 219 ? 17.661 2.863 -16.740 1.00 95.19 219 CYS A O 1
ATOM 1652 N N . GLN A 1 220 ? 18.546 1.098 -15.673 1.00 93.94 220 GLN A N 1
ATOM 1653 C CA . GLN A 1 220 ? 19.762 1.014 -16.494 1.00 93.94 220 GLN A CA 1
ATOM 1654 C C . GLN A 1 220 ? 19.533 0.397 -17.881 1.00 93.94 220 GLN A C 1
ATOM 1656 O O . GLN A 1 220 ? 20.313 0.668 -18.789 1.00 93.94 220 GLN A O 1
ATOM 1661 N N . HIS A 1 221 ? 18.523 -0.465 -18.032 1.00 92.94 221 HIS A N 1
ATOM 1662 C CA . HIS A 1 221 ? 18.313 -1.248 -19.258 1.00 92.94 221 HIS A CA 1
ATOM 1663 C C . HIS A 1 221 ? 17.196 -0.712 -20.151 1.00 92.94 221 HIS A C 1
ATOM 1665 O O . HIS A 1 221 ? 17.149 -1.044 -21.332 1.00 92.94 221 HIS A O 1
ATOM 1671 N N . ARG A 1 222 ? 16.273 0.073 -19.596 1.00 92.94 222 ARG A N 1
ATOM 1672 C CA . ARG A 1 222 ? 15.177 0.660 -20.366 1.00 92.94 222 ARG A CA 1
ATOM 1673 C C . ARG A 1 222 ? 15.684 1.732 -21.337 1.00 92.94 222 ARG A C 1
ATOM 1675 O O . ARG A 1 222 ? 16.670 2.416 -21.072 1.00 92.94 222 ARG A O 1
ATOM 1682 N N . ASP A 1 223 ? 14.940 1.955 -22.410 1.00 89.25 223 ASP A N 1
ATOM 1683 C CA . ASP A 1 223 ? 15.176 3.083 -23.303 1.00 89.25 223 ASP A CA 1
ATOM 1684 C C . ASP A 1 223 ? 14.781 4.397 -22.618 1.00 89.25 223 ASP A C 1
ATOM 1686 O O . ASP A 1 223 ? 13.667 4.558 -22.119 1.00 89.25 223 ASP A O 1
ATOM 1690 N N . HIS A 1 224 ? 15.665 5.386 -22.628 1.00 83.06 224 HIS A N 1
ATOM 1691 C CA . HIS A 1 224 ? 15.348 6.692 -22.060 1.00 83.06 224 HIS A CA 1
ATOM 1692 C C . HIS A 1 224 ? 14.482 7.464 -23.058 1.00 83.06 224 HIS A C 1
ATOM 1694 O O . HIS A 1 224 ? 14.930 7.818 -24.154 1.00 83.06 224 HIS A O 1
ATOM 1700 N N . LEU A 1 225 ? 13.224 7.726 -22.690 1.00 66.44 225 LEU A N 1
ATOM 1701 C CA . LEU A 1 225 ? 12.303 8.542 -23.481 1.00 66.44 225 LEU A CA 1
ATOM 1702 C C . LEU A 1 225 ? 12.792 9.996 -23.489 1.00 66.44 225 LEU A C 1
ATOM 1704 O O . LEU A 1 225 ? 12.326 10.833 -22.721 1.00 66.44 225 LEU A O 1
ATOM 1708 N N . ALA A 1 226 ? 13.711 10.311 -24.400 1.00 62.31 226 ALA A N 1
ATOM 1709 C CA . ALA A 1 226 ? 14.087 11.676 -24.734 1.00 62.31 226 ALA A CA 1
ATOM 1710 C C . ALA A 1 226 ? 12.939 12.314 -25.527 1.00 62.31 226 ALA A C 1
ATOM 1712 O O . ALA A 1 226 ? 12.986 12.427 -26.751 1.00 62.31 226 ALA A O 1
ATOM 1713 N N . LEU A 1 227 ? 11.860 12.676 -24.832 1.00 64.19 227 LEU A N 1
ATOM 1714 C CA . LEU A 1 227 ? 10.763 13.458 -25.385 1.00 64.19 227 LEU A CA 1
ATOM 1715 C C . LEU A 1 227 ? 10.953 14.912 -24.941 1.00 64.19 227 LEU A C 1
ATOM 1717 O O . LEU A 1 227 ? 10.459 15.272 -23.872 1.00 64.19 227 LEU A O 1
ATOM 1721 N N . PRO A 1 228 ? 11.591 15.783 -25.757 1.00 65.00 228 PRO A N 1
ATOM 1722 C CA . PRO A 1 228 ? 11.740 17.205 -25.438 1.00 65.00 228 PRO A CA 1
ATOM 1723 C C . PRO A 1 228 ? 10.416 17.880 -25.061 1.00 65.00 228 PRO A C 1
ATOM 1725 O O . PRO A 1 228 ? 10.399 18.804 -24.260 1.00 65.00 228 PRO A O 1
ATOM 1728 N N . ALA A 1 229 ? 9.295 17.383 -25.597 1.00 68.62 229 ALA A N 1
ATOM 1729 C CA . ALA A 1 229 ? 7.949 17.862 -25.293 1.00 68.62 229 ALA A CA 1
ATOM 1730 C C . ALA A 1 229 ? 7.488 17.610 -23.842 1.00 68.62 229 ALA A C 1
ATOM 1732 O O . ALA A 1 229 ? 6.563 18.275 -23.384 1.00 68.62 229 ALA A O 1
ATOM 1733 N N . LEU A 1 230 ? 8.097 16.656 -23.128 1.00 69.38 230 LEU A N 1
ATOM 1734 C CA . LEU A 1 230 ? 7.816 16.365 -21.717 1.00 69.38 230 LEU A CA 1
ATOM 1735 C C . LEU A 1 230 ? 8.813 17.038 -20.765 1.00 69.38 230 LEU A C 1
ATOM 1737 O O . LEU A 1 230 ? 8.602 17.029 -19.553 1.00 69.38 230 LEU A O 1
ATOM 1741 N N . HIS A 1 231 ? 9.878 17.641 -21.295 1.00 67.06 231 HIS A N 1
ATOM 1742 C CA . HIS A 1 231 ? 10.833 18.391 -20.495 1.00 67.06 231 HIS A CA 1
ATOM 1743 C C . HIS A 1 231 ? 10.271 19.794 -20.286 1.00 67.06 231 HIS A C 1
ATOM 1745 O O . HIS A 1 231 ? 10.128 20.572 -21.231 1.00 67.06 231 HIS A O 1
ATOM 1751 N N . ALA A 1 232 ? 9.972 20.139 -19.034 1.00 64.06 232 ALA A N 1
ATOM 1752 C CA . ALA A 1 232 ? 9.720 21.522 -18.656 1.00 64.06 232 ALA A CA 1
ATOM 1753 C C . ALA A 1 232 ? 11.044 22.299 -18.747 1.00 64.06 232 ALA A C 1
ATOM 1755 O O . ALA A 1 232 ? 11.738 22.500 -17.748 1.00 64.06 232 ALA A O 1
ATOM 1756 N N . GLN A 1 233 ? 11.422 22.691 -19.964 1.00 66.88 233 GLN A N 1
ATOM 1757 C CA . GLN A 1 233 ? 12.561 23.568 -20.187 1.00 66.88 233 GLN A CA 1
ATOM 1758 C C . GLN A 1 233 ? 12.255 24.902 -19.514 1.00 66.88 233 GLN A C 1
ATOM 1760 O O . GLN A 1 233 ? 11.340 25.622 -19.912 1.00 66.88 233 GLN A O 1
ATOM 1765 N N . HIS A 1 234 ? 13.004 25.210 -18.465 1.00 63.81 234 HIS A N 1
ATOM 1766 C CA . HIS A 1 234 ? 12.936 26.493 -17.797 1.00 63.81 234 HIS A CA 1
ATOM 1767 C C . HIS A 1 234 ? 14.337 27.080 -17.708 1.00 63.81 234 HIS A C 1
ATOM 1769 O O . HIS A 1 234 ? 15.334 26.375 -17.547 1.00 63.81 234 HIS A O 1
ATOM 1775 N N . THR A 1 235 ? 14.399 28.392 -17.869 1.00 73.50 235 THR A N 1
ATOM 1776 C CA . THR A 1 235 ? 15.618 29.166 -17.678 1.00 73.50 235 THR A CA 1
ATOM 1777 C C . THR A 1 235 ? 15.708 29.529 -16.202 1.00 73.50 235 THR A C 1
ATOM 1779 O O . THR A 1 235 ? 14.731 30.004 -15.616 1.00 73.50 235 THR A O 1
ATOM 1782 N N . LEU A 1 236 ? 16.859 29.282 -15.588 1.00 73.88 236 LEU A N 1
ATOM 1783 C CA . LEU A 1 236 ? 17.154 29.713 -14.228 1.00 73.88 236 LEU A CA 1
ATOM 1784 C C . LEU A 1 236 ? 17.183 31.258 -14.153 1.00 73.88 236 LEU A C 1
ATOM 1786 O O . LEU A 1 236 ? 17.326 31.925 -15.183 1.00 73.88 236 LEU A O 1
ATOM 1790 N N . PRO A 1 237 ? 17.055 31.865 -12.954 1.00 77.38 237 PRO A N 1
ATOM 1791 C CA . PRO A 1 237 ? 17.041 33.326 -12.794 1.00 77.38 237 PRO A CA 1
ATOM 1792 C C . PRO A 1 237 ? 18.282 34.050 -13.338 1.00 77.38 237 PRO A C 1
ATOM 1794 O O . PRO A 1 237 ? 18.229 35.249 -13.598 1.00 77.38 237 PRO A O 1
ATOM 1797 N N . ASP A 1 238 ? 19.393 33.332 -13.505 1.00 85.00 238 ASP A N 1
ATOM 1798 C CA . ASP A 1 238 ? 20.655 33.823 -14.064 1.00 85.00 238 ASP A CA 1
ATOM 1799 C C . ASP A 1 238 ? 20.728 33.742 -15.603 1.00 85.00 238 ASP A C 1
ATOM 1801 O O . ASP A 1 238 ? 21.748 34.095 -16.194 1.00 85.00 238 ASP A O 1
ATOM 1805 N N . GLY A 1 239 ? 19.651 33.306 -16.266 1.00 77.06 239 GLY A N 1
ATOM 1806 C CA . GLY A 1 239 ? 19.570 33.200 -17.722 1.00 77.06 239 GLY A CA 1
ATOM 1807 C C . GLY A 1 239 ? 20.123 31.892 -18.294 1.00 77.06 239 GLY A C 1
ATOM 1808 O O . GLY A 1 239 ? 20.106 31.719 -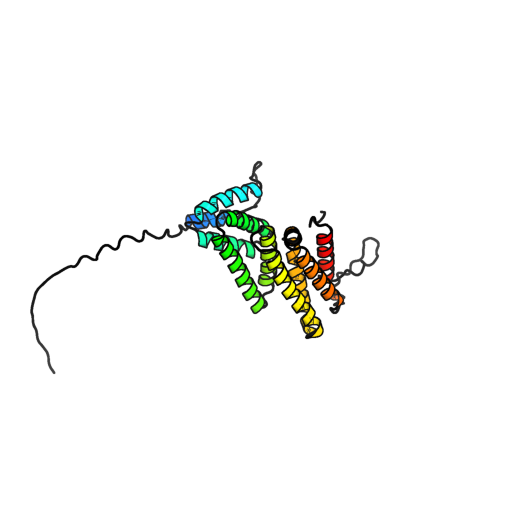19.515 1.00 77.06 239 GLY A O 1
ATOM 1809 N N . THR A 1 240 ? 20.589 30.962 -17.456 1.00 79.81 240 THR A N 1
ATOM 1810 C CA . THR A 1 240 ? 21.096 29.659 -17.908 1.00 79.81 240 THR A CA 1
ATOM 1811 C C . THR A 1 240 ? 19.968 28.629 -18.056 1.00 79.81 240 THR A C 1
ATOM 1813 O O . THR A 1 240 ? 18.969 28.696 -17.335 1.00 79.81 240 THR A O 1
ATOM 1816 N N . PRO A 1 241 ? 20.052 27.680 -19.009 1.00 70.94 241 PRO A N 1
ATOM 1817 C CA . PRO A 1 241 ? 19.093 26.582 -19.076 1.00 70.94 241 PRO A CA 1
ATOM 1818 C C . PRO A 1 241 ? 19.232 25.696 -17.833 1.00 70.94 241 PRO A C 1
ATOM 1820 O O . PRO A 1 241 ? 20.350 25.381 -17.420 1.00 70.94 241 PRO A O 1
ATOM 1823 N N . ALA A 1 242 ? 18.107 25.287 -17.243 1.00 69.62 242 ALA A N 1
ATOM 1824 C CA . ALA A 1 242 ? 18.130 24.291 -16.180 1.00 69.62 242 ALA A CA 1
ATOM 1825 C C . ALA A 1 242 ? 18.798 22.993 -16.682 1.00 69.62 242 ALA A C 1
ATOM 1827 O O . ALA A 1 242 ? 18.621 22.640 -17.852 1.00 69.62 242 ALA A O 1
ATOM 1828 N N . PRO A 1 243 ? 19.575 22.296 -15.829 1.00 68.69 243 PRO A N 1
ATOM 1829 C CA . PRO A 1 243 ? 20.210 21.039 -16.207 1.00 68.69 243 PRO A CA 1
ATOM 1830 C C . PRO A 1 243 ? 19.168 20.005 -16.644 1.00 68.69 243 PRO A C 1
ATOM 1832 O O . PRO A 1 243 ? 18.027 20.037 -16.175 1.00 68.69 243 PRO A O 1
ATOM 1835 N N . ASP A 1 244 ? 19.577 19.075 -17.513 1.00 69.75 244 ASP A N 1
ATOM 1836 C CA . ASP A 1 244 ? 18.729 17.952 -17.911 1.00 69.75 244 ASP A CA 1
ATOM 1837 C C . ASP A 1 244 ? 18.309 17.171 -16.661 1.00 69.75 244 ASP A C 1
ATOM 1839 O O . ASP A 1 244 ? 19.134 16.598 -15.944 1.00 69.75 244 ASP A O 1
ATOM 1843 N N . ALA A 1 245 ? 17.011 17.210 -16.365 1.00 71.38 245 ALA A N 1
ATOM 1844 C CA . ALA A 1 245 ? 16.444 16.480 -15.248 1.00 71.38 245 ALA A CA 1
ATOM 1845 C C . ALA A 1 245 ? 16.295 14.999 -15.630 1.00 71.38 245 ALA A C 1
ATOM 1847 O O . ALA A 1 245 ? 15.889 14.714 -16.762 1.00 71.38 245 ALA A O 1
ATOM 1848 N N . PRO A 1 246 ? 16.573 14.060 -14.705 1.00 80.19 246 PRO A N 1
ATOM 1849 C CA . PRO A 1 246 ? 16.223 12.662 -14.919 1.00 80.19 246 PRO A CA 1
ATOM 1850 C C . PRO A 1 246 ? 14.713 12.541 -15.127 1.00 80.19 246 PRO A C 1
ATOM 1852 O O . PRO A 1 246 ? 13.935 13.339 -14.587 1.00 80.19 246 PRO A O 1
ATOM 1855 N N . ASP A 1 247 ? 14.281 11.537 -15.888 1.00 85.44 247 ASP A N 1
ATOM 1856 C CA . ASP A 1 247 ? 12.848 11.319 -16.054 1.00 85.44 247 ASP A CA 1
ATOM 1857 C C . ASP A 1 247 ? 12.182 10.862 -14.745 1.00 85.44 247 ASP A C 1
ATOM 1859 O O . ASP A 1 247 ? 12.821 10.592 -13.726 1.00 85.44 247 ASP A O 1
ATOM 1863 N N . TYR A 1 248 ? 10.855 10.777 -14.769 1.00 88.94 248 TYR A N 1
ATOM 1864 C CA . TYR A 1 248 ? 10.053 10.538 -13.575 1.00 88.94 248 TYR A CA 1
ATOM 1865 C C . TYR A 1 248 ? 10.335 9.204 -12.853 1.00 88.94 248 TYR A C 1
ATOM 1867 O O . TYR A 1 248 ? 10.102 9.131 -11.642 1.00 88.94 248 TYR A O 1
ATOM 1875 N N . VAL A 1 249 ? 10.799 8.154 -13.543 1.00 93.19 249 VAL A N 1
ATOM 1876 C CA . VAL A 1 249 ? 11.105 6.858 -12.907 1.00 93.19 249 VAL A CA 1
ATOM 1877 C C . VAL A 1 249 ? 12.483 6.912 -12.264 1.00 93.19 249 VAL A C 1
ATOM 1879 O O . VAL A 1 249 ? 12.617 6.522 -11.108 1.00 93.19 249 VAL A O 1
ATOM 1882 N N . GLU A 1 250 ? 13.484 7.446 -12.965 1.00 92.44 250 GLU A N 1
ATOM 1883 C CA . GLU A 1 250 ? 14.837 7.634 -12.424 1.00 92.44 250 GLU A CA 1
ATOM 1884 C C . GLU A 1 250 ? 14.851 8.609 -11.252 1.00 92.44 250 GLU A C 1
ATOM 1886 O O . GLU A 1 250 ? 15.455 8.325 -10.219 1.00 92.44 250 GLU A O 1
ATOM 1891 N N . ALA A 1 251 ? 14.125 9.723 -11.369 1.00 91.69 251 ALA A N 1
ATOM 1892 C CA . ALA A 1 251 ? 13.976 10.689 -10.290 1.00 91.69 251 ALA A CA 1
ATOM 1893 C C . ALA A 1 251 ? 13.380 10.031 -9.035 1.00 91.69 251 ALA A C 1
ATOM 1895 O O . ALA A 1 251 ? 13.874 10.243 -7.925 1.00 91.69 251 ALA A O 1
ATOM 1896 N N . LEU A 1 252 ? 12.343 9.200 -9.200 1.00 95.38 252 LEU A N 1
ATOM 1897 C CA . LEU A 1 252 ? 11.727 8.493 -8.079 1.00 95.38 252 LEU A CA 1
ATOM 1898 C C . LEU A 1 252 ? 12.636 7.388 -7.524 1.00 95.38 252 LEU A C 1
ATOM 1900 O O . LEU A 1 252 ? 12.721 7.238 -6.306 1.00 95.38 252 LEU A O 1
ATOM 1904 N N . GLN A 1 253 ? 13.328 6.638 -8.384 1.00 96.31 253 GLN A N 1
ATOM 1905 C CA . GLN A 1 253 ? 14.277 5.602 -7.974 1.00 96.31 253 GLN A CA 1
ATOM 1906 C C . GLN A 1 253 ? 15.405 6.208 -7.135 1.00 96.31 253 GLN A C 1
ATOM 1908 O O . GLN A 1 253 ? 15.662 5.718 -6.035 1.00 96.31 253 GLN A O 1
ATOM 1913 N N . ALA A 1 254 ? 15.999 7.313 -7.587 1.00 94.31 254 ALA A N 1
ATOM 1914 C CA . ALA A 1 254 ? 17.042 8.022 -6.855 1.00 94.31 254 ALA A CA 1
ATOM 1915 C C . ALA A 1 254 ? 16.529 8.564 -5.510 1.00 94.31 254 ALA A C 1
ATOM 1917 O O . ALA A 1 254 ? 17.184 8.388 -4.481 1.00 94.31 254 ALA A O 1
ATOM 1918 N N . ALA A 1 255 ? 15.335 9.167 -5.489 1.00 93.94 255 ALA A N 1
ATOM 1919 C CA . ALA A 1 255 ? 14.732 9.687 -4.262 1.00 93.94 255 ALA A CA 1
ATOM 1920 C C . ALA A 1 255 ? 14.457 8.579 -3.230 1.00 93.94 255 ALA A C 1
ATOM 1922 O O . ALA A 1 255 ? 14.761 8.737 -2.047 1.00 93.94 255 ALA A O 1
ATOM 1923 N N . VAL A 1 256 ? 13.917 7.437 -3.665 1.00 95.69 256 VAL A N 1
ATOM 1924 C CA . VAL A 1 256 ? 13.653 6.292 -2.782 1.00 95.69 256 VAL A CA 1
ATOM 1925 C C . VAL A 1 256 ? 14.951 5.629 -2.319 1.00 95.69 256 VAL A C 1
ATOM 1927 O O . VAL A 1 256 ? 15.055 5.268 -1.147 1.00 95.69 256 VAL A O 1
ATOM 1930 N N . ALA A 1 257 ? 15.957 5.503 -3.187 1.00 94.81 257 ALA A N 1
ATOM 1931 C CA . ALA A 1 257 ? 17.269 4.984 -2.804 1.00 94.81 257 ALA A CA 1
ATOM 1932 C C . ALA A 1 257 ? 17.928 5.865 -1.730 1.00 94.81 257 ALA A C 1
ATOM 1934 O O . ALA A 1 257 ? 18.451 5.343 -0.746 1.00 94.81 257 ALA A O 1
ATOM 1935 N N . ALA A 1 258 ? 17.837 7.191 -1.865 1.00 93.69 258 ALA A N 1
ATOM 1936 C CA . ALA A 1 258 ? 18.317 8.130 -0.853 1.00 93.69 258 ALA A CA 1
ATOM 1937 C C . ALA A 1 258 ? 17.558 7.984 0.480 1.00 93.69 258 ALA A C 1
ATOM 1939 O O . ALA A 1 258 ? 18.184 7.928 1.539 1.00 93.69 258 ALA A O 1
ATOM 1940 N N . LEU A 1 259 ? 16.226 7.842 0.444 1.00 93.44 259 LEU A N 1
ATOM 1941 C CA . LEU A 1 259 ? 15.420 7.585 1.648 1.00 93.44 259 LEU A CA 1
ATOM 1942 C C . LEU A 1 259 ? 15.829 6.288 2.359 1.00 93.44 259 LEU A C 1
ATOM 1944 O O . LEU A 1 259 ? 15.922 6.262 3.587 1.00 93.44 259 LEU A O 1
ATOM 1948 N N . ALA A 1 260 ? 16.103 5.226 1.598 1.00 92.69 260 ALA A N 1
ATOM 1949 C CA . ALA A 1 260 ? 16.536 3.943 2.143 1.00 92.69 260 ALA A CA 1
ATOM 1950 C C . ALA A 1 260 ? 17.935 4.007 2.786 1.00 92.69 260 ALA A C 1
ATOM 1952 O O . ALA A 1 260 ? 18.199 3.271 3.741 1.00 92.69 260 ALA A O 1
ATOM 1953 N N . GLN A 1 261 ? 18.813 4.892 2.298 1.00 91.50 261 GLN A N 1
ATOM 1954 C CA . GLN A 1 261 ? 20.141 5.142 2.875 1.00 91.50 261 GLN A CA 1
ATOM 1955 C C . GLN A 1 261 ? 20.081 5.961 4.171 1.00 91.50 261 GLN A C 1
ATOM 1957 O O . GLN A 1 261 ? 20.856 5.690 5.085 1.00 91.50 261 GLN A O 1
ATOM 1962 N N . ASP A 1 262 ? 19.159 6.926 4.277 1.00 86.69 262 ASP A N 1
ATOM 1963 C CA . ASP A 1 262 ? 18.965 7.733 5.497 1.00 86.69 262 ASP A CA 1
ATOM 1964 C C . ASP A 1 262 ? 18.469 6.862 6.676 1.00 86.69 262 ASP A C 1
ATOM 1966 O O . ASP A 1 262 ? 18.666 7.204 7.837 1.00 86.69 262 ASP A O 1
ATOM 1970 N N . ALA A 1 263 ? 17.862 5.696 6.408 1.00 73.25 263 ALA A N 1
ATOM 1971 C CA . ALA A 1 263 ? 17.279 4.749 7.378 1.00 73.25 263 ALA A CA 1
ATOM 1972 C C . ALA A 1 263 ? 16.161 5.328 8.275 1.00 73.25 263 ALA A C 1
ATOM 1974 O O . ALA A 1 263 ? 15.331 4.582 8.801 1.00 73.25 263 ALA A O 1
ATOM 1975 N N . THR A 1 264 ? 16.073 6.650 8.423 1.00 82.00 264 THR A N 1
ATOM 1976 C CA . THR A 1 264 ? 14.975 7.349 9.093 1.00 82.00 264 THR A CA 1
ATOM 1977 C C . THR A 1 264 ? 13.726 7.422 8.219 1.00 82.00 264 THR A C 1
ATOM 1979 O O . THR A 1 264 ? 12.631 7.574 8.763 1.00 82.00 264 THR A O 1
ATOM 1982 N N . TRP A 1 265 ? 13.875 7.274 6.893 1.00 90.19 265 TRP A N 1
ATOM 1983 C CA . TRP A 1 265 ? 12.816 7.472 5.892 1.00 90.19 265 TRP A CA 1
ATOM 1984 C C . TRP A 1 265 ? 12.108 8.823 6.035 1.00 90.19 265 TRP A C 1
ATOM 1986 O O . TRP A 1 265 ? 10.907 8.940 5.795 1.00 90.19 265 TRP A O 1
ATOM 1996 N N . THR A 1 266 ? 12.849 9.850 6.450 1.00 81.44 266 THR A N 1
ATOM 1997 C CA . THR A 1 266 ? 12.318 11.204 6.592 1.00 81.44 266 THR A CA 1
ATOM 1998 C C . THR A 1 266 ? 12.713 12.058 5.396 1.00 81.44 266 THR A C 1
ATOM 2000 O O . THR A 1 266 ? 13.844 12.014 4.921 1.00 81.44 266 THR A O 1
ATOM 2003 N N . VAL A 1 267 ? 11.767 12.851 4.896 1.00 70.44 267 VAL A N 1
ATOM 2004 C CA . VAL A 1 267 ? 12.070 13.924 3.947 1.00 70.44 267 VAL A CA 1
ATOM 2005 C C . VAL A 1 267 ? 12.328 15.171 4.783 1.00 70.44 267 VAL A C 1
ATOM 2007 O O . VAL A 1 267 ? 11.445 15.599 5.527 1.00 70.44 267 VAL A O 1
ATOM 2010 N N . LYS A 1 268 ? 13.537 15.736 4.704 1.00 59.06 268 LYS A N 1
ATOM 2011 C CA . LYS A 1 268 ? 13.829 17.028 5.338 1.00 59.06 268 LYS A CA 1
ATOM 2012 C C . LYS A 1 268 ? 13.003 18.103 4.630 1.00 59.06 268 LYS A C 1
ATOM 2014 O O . LYS A 1 268 ? 13.174 18.304 3.430 1.00 59.06 268 LYS A O 1
ATOM 2019 N N . SER A 1 269 ? 12.084 18.717 5.371 1.00 43.25 269 SER A N 1
ATOM 2020 C CA . SER A 1 269 ? 11.293 19.880 4.952 1.00 43.25 269 SER A CA 1
ATOM 2021 C C . SER A 1 269 ? 12.120 21.154 4.956 1.00 43.25 269 SER A C 1
ATOM 2023 O O . SER A 1 269 ? 12.867 21.319 5.950 1.00 43.25 269 SER A O 1
#